Protein AF-A0A1C7PB94-F1 (afdb_monomer_lite)

Radius of gyration: 27.3 Å; chains: 1; bounding box: 64×96×62 Å

Foldseek 3Di:
DDDDDDDDDDPPLPPPPPPPVPLVPDDPVLLLLLLLLLLLVLVVVLVVPCVDPPSPVLNVQLLVLLLVLLQVLDQDPCLVPGPHSVSNVSSNVSCVVCPNSHNSVSSSVSNVVCVVVDDPPVVVSVVVSVVSVVVCCVPVVVVLVVVQLVVLVVVLVVQVVDPQWDADPLRKIKGFAADAAQLQQWFKKWKAFTPPGDTDIDGGDGSVNDQLLCVVCRVVDDGGQKMKMWAALSSSVVSVVVVVVVVVVVVVVVVVVVVVVDDPVPPPPDDDDPPPPPDPDDDRTGIMIMMIGHADPVPRPPPPPPPVPPSD

Sequence (312 aa):
MNIFRLLSGVPLIAFTAPATLPAQNMTPEIRQDIARLLTLQVLTHIGELQETLGAAFQKILYVNTYRSIVLSGKECPQPEATACPAAAILANKQLHRYGGDFEGKDVMTSIHTELDTYDLNQATYQSELELIRKRLREHYLPILKQRELAKERQLLRINATRPEVTVLPNGIQFEIEPGNQDIRDISRSTSETGITFYTRITRDIQFDALPESIRQIADQLPPASSWTFYIPYEAEQAAEEAGRRAAQDMATRREERLQQLIPDHMRNSRPAPPTEAAAPPRERKPLLRLKVWKDTPEYPATVRPDAIETVI

Secondary structure (DSSP, 8-state):
----------------------GGG--HHHHHHHHHHHHHHHHHHHHHHHTSS-HHHHHHHHHHHHHHHHHHTS--S-GGGSS-HHHHHHHHHHHHHHTT-S-HHHHHHHHHHHHHH----HHHHHHHHHHHHHHHHHHHHHHHHHHHHHHHHHHHHHHTTSTTEEE-TTS-EEEEEEEEE-GGG--EEEEEETTTT--EEEES--GGGS-HHHHTTGGGSPPEEEEEEEE-HHHHHHHHHHHHHHHHHHHHHHHHHHHHHS-GGGGGGPPPPP--PPPPPPPPP--EEEEEEPPBTTB-------------

Organism: NCBI:txid1679444

Structure (mmCIF, N/CA/C/O backbone):
data_AF-A0A1C7PB94-F1
#
_entry.id   AF-A0A1C7PB94-F1
#
loop_
_atom_site.group_PDB
_atom_site.id
_atom_site.type_symbol
_atom_site.label_atom_id
_atom_site.label_alt_id
_atom_site.label_comp_id
_atom_site.label_asym_id
_atom_site.label_entity_id
_atom_site.label_seq_id
_atom_site.pdbx_PDB_ins_code
_atom_site.Cartn_x
_atom_site.Cartn_y
_atom_site.Cartn_z
_atom_site.occupancy
_atom_site.B_iso_or_equiv
_atom_site.auth_seq_id
_atom_site.auth_comp_id
_atom_site.auth_asym_id
_atom_site.auth_atom_id
_atom_site.pdbx_PDB_model_num
ATOM 1 N N . MET A 1 1 ? 21.253 55.978 7.296 1.00 37.59 1 MET A N 1
ATOM 2 C CA . MET A 1 1 ? 19.982 55.403 6.810 1.00 37.59 1 MET A CA 1
ATOM 3 C C . MET A 1 1 ? 20.108 53.893 6.935 1.00 37.59 1 MET A C 1
ATOM 5 O O . MET A 1 1 ? 20.938 53.307 6.257 1.00 37.59 1 MET A O 1
ATOM 9 N N . ASN A 1 2 ? 19.417 53.324 7.923 1.00 35.19 2 ASN A N 1
ATOM 10 C CA . ASN A 1 2 ? 19.480 51.923 8.347 1.00 35.19 2 ASN A CA 1
ATOM 11 C C . ASN A 1 2 ? 18.404 51.110 7.626 1.00 35.19 2 ASN A C 1
ATOM 13 O O . ASN A 1 2 ? 17.235 51.453 7.766 1.00 35.19 2 ASN A O 1
ATOM 17 N N . ILE A 1 3 ? 18.778 50.010 6.967 1.00 31.62 3 ILE A N 1
ATOM 18 C CA . ILE A 1 3 ? 17.881 48.875 6.690 1.00 31.62 3 ILE A CA 1
ATOM 19 C C . ILE A 1 3 ? 18.709 47.591 6.865 1.00 31.62 3 ILE A C 1
ATOM 21 O O . ILE A 1 3 ? 19.228 47.022 5.915 1.00 31.62 3 ILE A O 1
ATOM 25 N N . PHE A 1 4 ? 18.905 47.190 8.122 1.00 35.62 4 PHE A N 1
ATOM 26 C CA . PHE A 1 4 ? 19.482 45.905 8.523 1.00 35.62 4 PHE A CA 1
ATOM 27 C C . PHE A 1 4 ? 18.768 45.468 9.809 1.00 35.62 4 PHE A C 1
ATOM 29 O O . PHE A 1 4 ? 19.035 46.038 10.865 1.00 35.62 4 PHE A O 1
ATOM 36 N N . ARG A 1 5 ? 17.837 44.508 9.689 1.00 34.41 5 ARG A N 1
ATOM 37 C CA . ARG A 1 5 ? 17.298 43.561 10.700 1.00 34.41 5 ARG A CA 1
ATOM 38 C C . ARG A 1 5 ? 15.828 43.228 10.425 1.00 34.41 5 ARG A C 1
ATOM 40 O O . ARG A 1 5 ? 15.096 44.080 9.940 1.00 34.41 5 ARG A O 1
ATOM 47 N N . LEU A 1 6 ? 15.445 42.022 10.867 1.00 30.45 6 LEU A N 1
ATOM 48 C CA . LEU A 1 6 ? 14.196 41.262 10.664 1.00 30.45 6 LEU A CA 1
ATOM 49 C C . LEU A 1 6 ? 14.315 40.401 9.394 1.00 30.45 6 LEU A C 1
ATOM 51 O O . LEU A 1 6 ? 14.238 40.915 8.293 1.00 30.45 6 LEU A O 1
ATOM 55 N N . LEU A 1 7 ? 14.605 39.101 9.460 1.00 27.27 7 LEU A N 1
ATOM 56 C CA . LEU A 1 7 ? 13.944 38.091 10.283 1.00 27.27 7 LEU A CA 1
ATOM 57 C C . LEU A 1 7 ? 14.931 37.023 10.781 1.00 27.27 7 LEU A C 1
ATOM 59 O O . LEU A 1 7 ? 15.578 36.315 10.015 1.00 27.27 7 LEU A O 1
ATOM 63 N N . SER A 1 8 ? 15.007 36.928 12.101 1.00 31.06 8 SER A N 1
ATOM 64 C CA . SER A 1 8 ? 15.469 35.783 12.876 1.00 31.06 8 SER A CA 1
ATOM 65 C C . SER A 1 8 ? 14.340 34.756 12.999 1.00 31.06 8 SER A C 1
ATOM 67 O O . SER A 1 8 ? 13.219 35.157 13.310 1.00 31.06 8 SER A O 1
ATOM 69 N N . GLY A 1 9 ? 14.648 33.461 12.877 1.00 31.98 9 GLY A N 1
ATOM 70 C CA . GLY A 1 9 ? 13.824 32.405 13.485 1.00 31.98 9 GLY A CA 1
ATOM 71 C C . GLY A 1 9 ? 13.217 31.358 12.552 1.00 31.98 9 GLY A C 1
ATOM 72 O O . GLY A 1 9 ? 12.033 31.073 12.676 1.00 31.98 9 GLY A O 1
ATOM 73 N N . VAL A 1 10 ? 14.012 30.735 11.679 1.00 30.33 10 VAL A N 1
ATOM 74 C CA . VAL A 1 10 ? 13.664 29.413 11.130 1.00 30.33 10 VAL A CA 1
ATOM 75 C C . VAL A 1 10 ? 14.639 28.412 11.750 1.00 30.33 10 VAL A C 1
ATOM 77 O O . VAL A 1 10 ? 15.849 28.626 11.624 1.00 30.33 10 VAL A O 1
ATOM 80 N N . PRO A 1 11 ? 14.183 27.371 12.470 1.00 30.84 11 PRO A N 1
ATOM 81 C CA . PRO A 1 11 ? 15.092 26.330 12.916 1.00 30.84 11 PRO A CA 1
ATOM 82 C C . PRO A 1 11 ? 15.701 25.660 11.682 1.00 30.84 11 PRO A C 1
ATOM 84 O O . PRO A 1 11 ? 14.989 25.264 10.761 1.00 30.84 11 PRO A O 1
ATOM 87 N N . LEU A 1 12 ? 17.031 25.561 11.667 1.00 27.31 12 LEU A N 1
ATOM 88 C CA . LEU A 1 12 ? 17.757 24.695 10.746 1.00 27.31 12 LEU A CA 1
ATOM 89 C C . LEU A 1 12 ? 17.233 23.268 10.967 1.00 27.31 12 LEU A C 1
ATOM 91 O O . LEU A 1 12 ? 17.579 22.627 11.959 1.00 27.31 12 LEU A O 1
ATOM 95 N N . ILE A 1 13 ? 16.373 22.786 10.073 1.00 31.58 13 ILE A N 1
ATOM 96 C CA . ILE A 1 13 ? 16.046 21.366 10.003 1.00 31.58 13 ILE A CA 1
ATOM 97 C C . ILE A 1 13 ? 17.299 20.693 9.455 1.00 31.58 13 ILE A C 1
ATOM 99 O O . ILE A 1 13 ? 17.755 20.985 8.347 1.00 31.58 13 ILE A O 1
ATOM 103 N N . ALA A 1 14 ? 17.911 19.855 10.285 1.00 27.77 14 ALA A N 1
ATOM 104 C CA . ALA A 1 14 ? 18.983 18.985 9.857 1.00 27.77 14 ALA A CA 1
ATOM 105 C C . ALA A 1 14 ? 18.415 18.050 8.786 1.00 27.77 14 ALA A C 1
ATOM 107 O O . ALA A 1 14 ? 17.587 17.203 9.100 1.00 27.77 14 ALA A O 1
ATOM 108 N N . PHE A 1 15 ? 18.870 18.222 7.544 1.00 27.30 15 PHE A N 1
ATOM 109 C CA . PHE A 1 15 ? 18.735 17.218 6.497 1.00 27.30 15 PHE A CA 1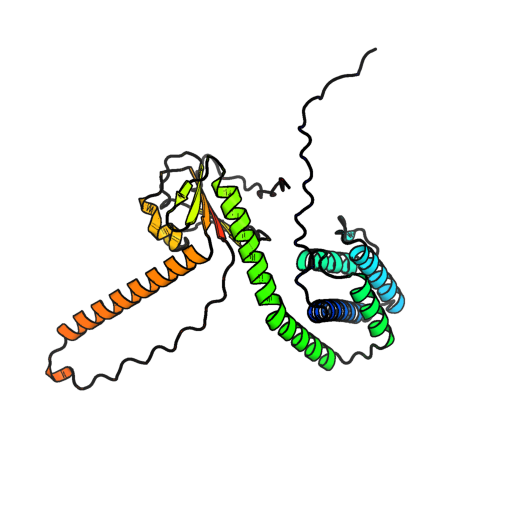
ATOM 110 C C . PHE A 1 15 ? 19.381 15.937 7.017 1.00 27.30 15 PHE A C 1
ATOM 112 O O . PHE A 1 15 ? 20.610 15.805 7.036 1.00 27.30 15 PHE A O 1
ATOM 119 N N . THR A 1 16 ? 18.563 14.991 7.455 1.00 29.00 16 THR A N 1
ATOM 120 C CA . THR A 1 16 ? 19.029 13.618 7.521 1.00 29.00 16 THR A CA 1
ATOM 121 C C . THR A 1 16 ? 18.903 13.097 6.108 1.00 29.00 16 THR A C 1
ATOM 123 O O . THR A 1 16 ? 17.811 13.032 5.559 1.00 29.00 16 THR A O 1
ATOM 126 N N . ALA A 1 17 ? 20.037 12.801 5.466 1.00 30.31 17 ALA A N 1
ATOM 127 C CA . ALA A 1 17 ? 20.025 12.135 4.170 1.00 30.31 17 ALA A CA 1
ATOM 128 C C . ALA A 1 17 ? 18.998 10.990 4.226 1.00 30.31 17 ALA A C 1
ATOM 130 O O . ALA A 1 17 ? 18.984 10.274 5.239 1.00 30.31 17 ALA A O 1
ATOM 131 N N . PRO A 1 18 ? 18.136 10.818 3.201 1.00 35.38 18 PRO A N 1
ATOM 132 C CA . PRO A 1 18 ? 17.211 9.699 3.189 1.00 35.38 18 PRO A CA 1
ATOM 133 C C . PRO A 1 18 ? 18.044 8.464 3.476 1.00 35.38 18 PRO A C 1
ATOM 135 O O . PRO A 1 18 ? 19.110 8.300 2.879 1.00 35.38 18 PRO A O 1
ATOM 138 N N . ALA A 1 19 ? 17.610 7.656 4.443 1.00 34.38 19 ALA A N 1
ATOM 139 C CA . ALA A 1 19 ? 18.236 6.381 4.727 1.00 34.38 19 ALA A CA 1
ATOM 140 C C . ALA A 1 19 ? 18.151 5.542 3.445 1.00 34.38 19 ALA A C 1
ATOM 142 O O . ALA A 1 19 ? 17.192 4.801 3.218 1.00 34.38 19 ALA A O 1
ATOM 143 N N . THR A 1 20 ? 19.137 5.717 2.567 1.00 37.72 20 THR A N 1
ATOM 144 C CA . THR A 1 20 ? 19.450 4.826 1.473 1.00 37.72 20 THR A CA 1
ATOM 145 C C . THR A 1 20 ? 19.767 3.535 2.183 1.00 37.72 20 THR A C 1
ATOM 147 O O . THR A 1 20 ? 20.839 3.388 2.776 1.00 37.72 20 THR A O 1
ATOM 150 N N . LEU A 1 21 ? 18.785 2.634 2.225 1.00 38.06 21 LEU A N 1
ATOM 151 C CA . LEU A 1 21 ? 19.064 1.249 2.547 1.00 38.06 21 LEU A CA 1
ATOM 152 C C . LEU A 1 21 ? 20.241 0.873 1.652 1.00 38.06 21 LEU A C 1
ATOM 154 O O . LEU A 1 21 ? 20.148 1.067 0.439 1.00 38.06 21 LEU A O 1
ATOM 158 N N . PRO A 1 22 ? 21.375 0.455 2.224 1.00 44.81 22 PRO A N 1
ATOM 159 C CA . PRO A 1 22 ? 22.561 0.264 1.424 1.00 44.81 22 PRO A CA 1
ATOM 160 C C . PRO A 1 22 ? 22.248 -0.781 0.351 1.00 44.81 22 PRO A C 1
ATOM 162 O O . PRO A 1 22 ? 21.561 -1.771 0.623 1.00 44.81 22 PRO A O 1
ATOM 165 N N . ALA A 1 23 ? 22.787 -0.589 -0.855 1.00 52.78 23 ALA A N 1
ATOM 166 C CA . ALA A 1 23 ? 22.696 -1.497 -2.007 1.00 52.78 23 ALA A CA 1
ATOM 167 C C . ALA A 1 23 ? 23.211 -2.940 -1.736 1.00 52.78 23 ALA A C 1
ATOM 169 O O . ALA A 1 23 ? 23.350 -3.753 -2.645 1.00 52.78 23 ALA A O 1
ATOM 170 N N . GLN A 1 24 ? 23.486 -3.280 -0.476 1.00 55.03 24 GLN A N 1
ATOM 171 C CA . GLN A 1 24 ? 24.160 -4.474 0.021 1.00 55.03 24 GLN A CA 1
ATOM 172 C C . GLN A 1 24 ? 23.366 -5.779 -0.148 1.00 55.03 24 GLN A C 1
ATOM 174 O O . GLN A 1 24 ? 23.968 -6.841 -0.064 1.00 55.03 24 GLN A O 1
ATOM 179 N N . ASN A 1 25 ? 22.063 -5.731 -0.451 1.00 58.97 25 ASN A N 1
ATOM 180 C CA . ASN A 1 25 ? 21.240 -6.945 -0.609 1.00 58.97 25 ASN A CA 1
ATOM 181 C C . ASN A 1 25 ? 20.840 -7.260 -2.060 1.00 58.97 25 ASN A C 1
ATOM 183 O O . ASN A 1 25 ? 20.010 -8.139 -2.280 1.00 58.97 25 ASN A O 1
ATOM 187 N N . MET A 1 26 ? 21.373 -6.543 -3.054 1.00 65.50 26 MET A N 1
ATOM 188 C CA . MET A 1 26 ? 21.132 -6.877 -4.460 1.00 65.50 26 MET A CA 1
ATOM 189 C C . MET A 1 26 ? 22.277 -7.720 -4.994 1.00 65.50 26 MET A C 1
ATOM 191 O O . MET A 1 26 ? 23.428 -7.273 -5.066 1.00 65.50 26 MET A O 1
ATOM 195 N N . THR A 1 27 ? 21.952 -8.950 -5.383 1.00 77.88 27 THR A N 1
ATOM 196 C CA . THR A 1 27 ? 22.925 -9.811 -6.047 1.00 77.88 27 THR A CA 1
ATOM 197 C C . THR A 1 27 ? 23.327 -9.188 -7.394 1.00 77.88 27 THR A C 1
ATOM 199 O O . THR A 1 27 ? 22.571 -8.375 -7.950 1.00 77.88 27 THR A O 1
ATOM 202 N N . PRO A 1 28 ? 24.527 -9.489 -7.914 1.00 78.12 28 PRO A N 1
ATOM 203 C CA . PRO A 1 28 ? 24.953 -9.020 -9.233 1.00 78.12 28 PRO A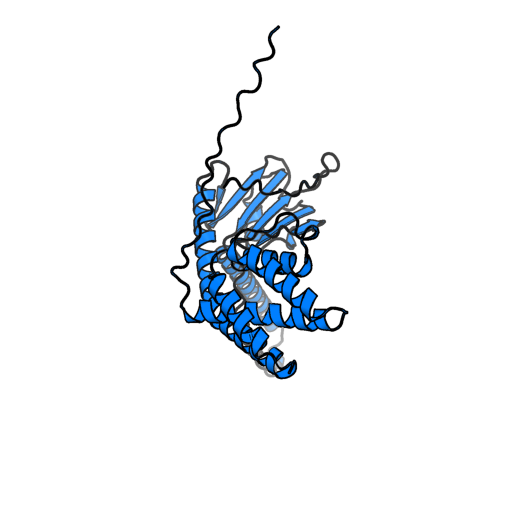 CA 1
ATOM 204 C C . PRO A 1 28 ? 23.938 -9.353 -10.338 1.00 78.12 28 PRO A C 1
ATOM 206 O O . PRO A 1 28 ? 23.683 -8.524 -11.206 1.00 78.12 28 PRO A O 1
ATOM 209 N N . GLU A 1 29 ? 23.280 -10.509 -10.249 1.00 75.88 29 GLU A N 1
ATOM 210 C CA . GLU A 1 29 ? 22.285 -10.979 -11.218 1.00 75.88 29 GLU A CA 1
ATOM 211 C C . GLU A 1 29 ? 21.029 -10.098 -11.220 1.00 75.88 29 GLU A C 1
ATOM 213 O O . GLU A 1 29 ? 20.525 -9.740 -12.279 1.00 75.88 29 GLU A O 1
ATOM 218 N N . ILE A 1 30 ? 20.547 -9.679 -10.044 1.00 72.31 30 ILE A N 1
ATOM 219 C CA . ILE A 1 30 ? 19.390 -8.774 -9.943 1.00 72.31 30 ILE A CA 1
ATOM 220 C C . ILE A 1 30 ? 19.732 -7.398 -10.523 1.00 72.31 30 ILE A C 1
ATOM 222 O O . ILE A 1 30 ? 18.906 -6.791 -11.204 1.00 72.31 30 ILE A O 1
ATOM 226 N N . ARG A 1 31 ? 20.950 -6.901 -10.271 1.00 74.12 31 ARG A N 1
ATOM 227 C CA . ARG A 1 31 ? 21.421 -5.636 -10.856 1.00 74.12 31 ARG A CA 1
ATOM 228 C C . ARG A 1 31 ? 21.486 -5.718 -12.377 1.00 74.12 31 ARG A C 1
ATOM 230 O O . ARG A 1 31 ? 20.997 -4.811 -13.046 1.00 74.12 31 ARG A O 1
ATOM 237 N N . GLN A 1 32 ? 21.999 -6.825 -12.908 1.00 79.25 32 GLN A N 1
ATOM 238 C CA . GLN A 1 32 ? 22.043 -7.083 -14.343 1.00 79.25 32 GLN A CA 1
ATOM 239 C C . GLN A 1 32 ? 20.638 -7.176 -14.958 1.00 79.25 32 GLN A C 1
ATOM 241 O O . GLN A 1 32 ? 20.387 -6.564 -15.996 1.00 79.25 32 GLN A O 1
ATOM 246 N N . ASP A 1 33 ? 19.702 -7.877 -14.313 1.00 73.81 33 ASP A N 1
ATOM 247 C CA . ASP A 1 33 ? 18.318 -8.001 -14.787 1.00 73.81 33 ASP A CA 1
ATOM 248 C C . ASP A 1 33 ? 17.579 -6.652 -14.788 1.00 73.81 33 ASP A C 1
ATOM 250 O O . ASP A 1 33 ? 16.843 -6.352 -15.732 1.00 73.81 33 ASP A O 1
ATOM 254 N N . ILE A 1 34 ? 17.792 -5.807 -13.770 1.00 72.69 34 ILE A N 1
ATOM 255 C CA . ILE A 1 34 ? 17.253 -4.438 -13.755 1.00 72.69 34 ILE A CA 1
ATOM 256 C C . ILE A 1 34 ? 17.877 -3.620 -14.878 1.00 72.69 34 ILE A C 1
ATOM 258 O O . ILE A 1 34 ? 17.137 -2.984 -15.627 1.00 72.69 34 ILE A O 1
ATOM 262 N N . ALA A 1 35 ? 19.203 -3.662 -15.036 1.00 76.00 35 ALA A N 1
ATOM 263 C CA . ALA A 1 35 ? 19.882 -2.915 -16.085 1.00 76.00 35 ALA A CA 1
ATOM 264 C C . ALA A 1 35 ? 19.345 -3.286 -17.472 1.00 76.00 35 ALA A C 1
ATOM 266 O O . ALA A 1 35 ? 18.918 -2.403 -18.215 1.00 76.00 35 ALA A O 1
ATOM 267 N N . ARG A 1 36 ? 19.239 -4.588 -17.760 1.00 77.62 36 ARG A N 1
ATOM 268 C CA . ARG A 1 36 ? 18.675 -5.102 -19.011 1.00 77.62 36 ARG A CA 1
ATOM 269 C C . ARG A 1 36 ? 17.220 -4.674 -19.200 1.00 77.62 36 ARG A C 1
ATOM 271 O O . ARG A 1 36 ? 16.865 -4.224 -20.282 1.00 77.62 36 ARG A O 1
ATOM 278 N N . LEU A 1 37 ? 16.369 -4.744 -18.171 1.00 76.62 37 LEU A N 1
ATOM 279 C CA . LEU A 1 37 ? 14.977 -4.287 -18.280 1.00 76.62 37 LEU A CA 1
ATOM 280 C C . LEU A 1 37 ? 14.881 -2.799 -18.652 1.00 76.62 37 LEU A C 1
ATOM 282 O O . LEU A 1 37 ? 14.046 -2.430 -19.480 1.00 76.62 37 LEU A O 1
ATOM 286 N N . LEU A 1 38 ? 15.690 -1.943 -18.017 1.00 75.00 38 LEU A N 1
ATOM 287 C CA . LEU A 1 38 ? 15.693 -0.504 -18.294 1.00 75.00 38 LEU A CA 1
ATOM 288 C C . LEU A 1 38 ? 16.186 -0.219 -19.706 1.00 75.00 38 LEU A C 1
ATOM 290 O O . LEU A 1 38 ? 15.573 0.580 -20.413 1.00 75.00 38 LEU A O 1
ATOM 294 N N . THR A 1 39 ? 17.239 -0.919 -20.125 1.00 77.75 39 THR A N 1
ATOM 295 C CA . THR A 1 39 ? 17.754 -0.850 -21.485 1.00 77.75 39 THR A CA 1
ATOM 296 C C . THR A 1 39 ? 16.681 -1.194 -22.500 1.00 77.75 39 THR A C 1
ATOM 298 O O . THR A 1 39 ? 16.387 -0.375 -23.366 1.00 77.75 39 THR A O 1
ATOM 301 N N . LEU A 1 40 ? 16.037 -2.349 -22.344 1.00 74.94 40 LEU A N 1
ATOM 302 C CA . LEU A 1 40 ? 14.979 -2.788 -23.236 1.00 74.94 40 LEU A CA 1
ATOM 303 C C . LEU A 1 40 ? 13.887 -1.698 -23.342 1.00 74.94 40 LEU A C 1
ATOM 305 O O . LEU A 1 40 ? 13.580 -1.242 -24.444 1.00 74.94 40 LEU A O 1
ATOM 309 N N . GLN A 1 41 ? 13.366 -1.186 -22.219 1.00 76.06 41 GLN A N 1
ATOM 310 C CA . GLN A 1 41 ? 12.332 -0.133 -22.224 1.00 76.06 41 GLN A CA 1
ATOM 311 C C . GLN A 1 41 ? 12.732 1.118 -23.016 1.00 76.06 41 GLN A C 1
ATOM 313 O O . GLN A 1 41 ? 11.907 1.677 -23.741 1.00 76.06 41 GLN A O 1
ATOM 318 N N . VAL A 1 42 ? 13.986 1.552 -22.879 1.00 77.31 42 VAL A N 1
ATOM 319 C CA . VAL A 1 42 ? 14.533 2.678 -23.644 1.00 77.31 42 VAL A CA 1
ATOM 320 C C . VAL A 1 42 ? 14.548 2.361 -25.138 1.00 77.31 42 VAL A C 1
ATOM 322 O O . VAL A 1 42 ? 14.142 3.198 -25.939 1.00 77.31 42 VAL A O 1
ATOM 325 N N . LEU A 1 43 ? 14.953 1.150 -25.522 1.00 74.75 43 LEU A N 1
ATOM 326 C CA . LEU A 1 43 ? 14.986 0.725 -26.921 1.00 74.75 43 LEU A CA 1
ATOM 327 C C . LEU A 1 43 ? 13.590 0.677 -27.549 1.00 74.75 43 LEU A C 1
ATOM 329 O O . LEU A 1 43 ? 13.433 1.125 -28.682 1.00 74.75 43 LEU A O 1
ATOM 333 N N . THR A 1 44 ? 12.568 0.223 -26.812 1.00 76.88 44 THR A N 1
ATOM 334 C CA . THR A 1 44 ? 11.171 0.285 -27.283 1.00 76.88 44 THR A CA 1
ATOM 335 C C . THR A 1 44 ? 10.747 1.713 -27.569 1.00 76.88 44 THR A C 1
ATOM 337 O O . THR A 1 44 ? 10.262 1.988 -28.660 1.00 76.88 44 THR A O 1
ATOM 340 N N . HIS A 1 45 ? 10.969 2.629 -26.625 1.00 73.62 45 HIS A N 1
ATOM 341 C CA . HIS A 1 45 ? 10.592 4.027 -26.815 1.00 73.62 45 HIS A CA 1
ATOM 342 C C . HIS A 1 45 ? 11.365 4.687 -27.958 1.00 73.62 45 HIS A C 1
ATOM 344 O O . HIS A 1 45 ? 10.800 5.484 -28.698 1.00 73.62 45 HIS A O 1
ATOM 350 N N . ILE A 1 46 ? 12.642 4.345 -28.141 1.00 74.44 46 ILE A N 1
ATOM 351 C CA . ILE A 1 46 ? 13.415 4.809 -29.296 1.00 74.44 46 ILE A CA 1
ATOM 352 C C . ILE A 1 46 ? 12.813 4.261 -30.597 1.00 74.44 46 ILE A C 1
ATOM 354 O O . ILE A 1 46 ? 12.664 5.031 -31.541 1.00 74.44 46 ILE A O 1
ATOM 358 N N . GLY A 1 47 ? 12.433 2.981 -30.648 1.00 69.69 47 GLY A N 1
ATOM 359 C CA . GLY A 1 47 ? 11.762 2.379 -31.805 1.00 69.69 47 GLY A CA 1
ATOM 360 C C . GLY A 1 47 ? 10.425 3.051 -32.138 1.00 69.69 47 GLY A C 1
ATOM 361 O O . GLY A 1 47 ? 10.183 3.374 -33.295 1.00 69.69 47 GLY A O 1
ATOM 362 N N . GLU A 1 48 ? 9.604 3.351 -31.128 1.00 73.62 48 GLU A N 1
ATOM 363 C CA . GLU A 1 48 ? 8.341 4.094 -31.286 1.00 73.62 48 GLU A CA 1
ATOM 364 C C . GLU A 1 48 ? 8.566 5.519 -31.828 1.00 73.62 48 GLU A C 1
ATOM 366 O O . GLU A 1 48 ? 7.786 6.014 -32.638 1.00 73.62 48 GLU A O 1
ATOM 371 N N . LEU A 1 49 ? 9.647 6.187 -31.411 1.00 67.69 49 LEU A N 1
ATOM 372 C CA . LEU A 1 49 ? 9.990 7.537 -31.876 1.00 67.69 49 LEU A CA 1
ATOM 373 C C . LEU A 1 49 ? 10.525 7.554 -33.320 1.00 67.69 49 LEU A C 1
ATOM 375 O O . LEU A 1 49 ? 10.296 8.524 -34.045 1.00 67.69 49 LEU A O 1
ATOM 379 N N . GLN A 1 50 ? 11.201 6.483 -33.758 1.00 62.47 50 GLN A N 1
ATOM 380 C CA . GLN A 1 50 ? 11.802 6.367 -35.096 1.00 62.47 50 GLN A CA 1
ATOM 381 C C . GLN A 1 50 ? 10.791 6.430 -36.252 1.00 62.47 50 GLN A C 1
ATOM 383 O O . GLN A 1 50 ? 11.190 6.768 -37.367 1.00 62.47 50 GLN A O 1
ATOM 388 N N . GLU A 1 51 ? 9.501 6.179 -36.005 1.00 61.50 51 GLU A N 1
ATOM 389 C CA . GLU A 1 51 ? 8.438 6.323 -37.012 1.00 61.50 51 GLU A CA 1
ATOM 390 C C . GLU A 1 51 ? 8.149 7.794 -37.389 1.00 61.50 51 GLU A C 1
ATOM 392 O O . GLU A 1 51 ? 7.441 8.064 -38.360 1.00 61.50 51 GLU A O 1
ATOM 397 N N . THR A 1 52 ? 8.743 8.768 -36.686 1.00 52.94 52 THR A N 1
ATOM 398 C CA . THR A 1 52 ? 8.618 10.204 -36.979 1.00 52.94 52 THR A CA 1
ATOM 399 C C . THR A 1 52 ? 9.979 10.848 -37.288 1.00 52.94 52 THR A C 1
ATOM 401 O O . THR A 1 52 ? 11.013 10.495 -36.731 1.00 52.94 52 THR A O 1
ATOM 404 N N . LEU A 1 53 ? 9.999 11.766 -38.259 1.00 40.84 53 LEU A N 1
ATOM 405 C CA . LEU A 1 53 ? 11.195 12.254 -38.965 1.00 40.84 53 LEU A CA 1
ATOM 406 C C . LEU A 1 53 ? 12.380 12.677 -38.064 1.00 40.84 53 LEU A C 1
ATOM 408 O O . LEU A 1 53 ? 12.223 13.366 -37.056 1.00 40.84 53 LEU A O 1
ATOM 412 N N . GLY A 1 54 ? 13.592 12.325 -38.519 1.00 53.28 54 GLY A N 1
ATOM 413 C CA . GLY A 1 54 ? 14.870 12.613 -37.858 1.00 53.28 54 GLY A CA 1
ATOM 414 C C . GLY A 1 54 ? 15.386 11.495 -36.941 1.00 53.28 54 GLY A C 1
ATOM 415 O O . GLY A 1 54 ? 16.045 11.800 -35.950 1.00 53.28 54 GLY A O 1
ATOM 416 N N . ALA A 1 55 ? 15.109 10.222 -37.259 1.00 56.28 55 ALA A N 1
ATOM 417 C CA . ALA A 1 55 ? 15.393 9.022 -36.452 1.00 56.28 55 ALA A CA 1
ATOM 418 C C . ALA A 1 55 ? 16.772 8.990 -35.754 1.00 56.28 55 ALA A C 1
ATOM 420 O O . ALA A 1 55 ? 16.878 8.598 -34.592 1.00 56.28 55 ALA A O 1
ATOM 421 N N . ALA A 1 56 ? 17.836 9.432 -36.430 1.00 57.91 56 ALA A N 1
ATOM 422 C CA . ALA A 1 56 ? 19.176 9.477 -35.841 1.00 57.91 56 ALA A CA 1
ATOM 423 C C . ALA A 1 56 ? 19.344 10.622 -34.825 1.00 57.91 56 ALA A C 1
ATOM 425 O O . ALA A 1 56 ? 19.950 10.439 -33.770 1.00 57.91 56 ALA A O 1
ATOM 426 N N . PHE A 1 57 ? 18.776 11.796 -35.112 1.00 63.19 57 PHE A N 1
ATOM 427 C CA . PHE A 1 57 ? 18.882 12.978 -34.256 1.00 63.19 57 PHE A CA 1
ATOM 428 C C . PHE A 1 57 ? 18.040 12.827 -32.983 1.00 63.19 57 PHE A C 1
ATOM 430 O O . PHE A 1 57 ? 18.518 13.121 -31.886 1.00 63.19 57 PHE A O 1
ATOM 437 N N . GLN A 1 58 ? 16.828 12.277 -33.107 1.00 67.44 58 GLN A N 1
ATOM 438 C CA . GLN A 1 58 ? 15.973 11.981 -31.958 1.00 67.44 58 GLN A CA 1
ATOM 439 C C . GLN A 1 58 ? 16.576 10.891 -31.060 1.00 67.44 58 GLN A C 1
ATOM 441 O O . GLN A 1 58 ? 16.573 11.057 -29.843 1.00 67.44 58 GLN A O 1
ATOM 446 N N . LYS A 1 59 ? 17.185 9.836 -31.628 1.00 68.75 59 LYS A N 1
ATOM 447 C CA . LYS A 1 59 ? 17.891 8.790 -30.859 1.00 68.75 59 LYS A CA 1
ATOM 448 C C . LYS A 1 59 ? 19.048 9.373 -30.039 1.00 68.75 59 LYS A C 1
ATOM 450 O O . LYS A 1 59 ? 19.169 9.061 -28.858 1.00 68.75 59 LYS A O 1
ATOM 455 N N . ILE A 1 60 ? 19.859 10.261 -30.619 1.00 76.12 60 ILE A N 1
ATOM 456 C CA . ILE A 1 60 ? 20.980 10.901 -29.908 1.00 76.12 60 ILE A CA 1
ATOM 457 C C . ILE A 1 60 ? 20.479 11.810 -28.779 1.00 76.12 60 ILE A C 1
ATOM 459 O O . ILE A 1 60 ? 20.979 11.719 -27.657 1.00 76.12 60 ILE A O 1
ATOM 463 N N . LEU A 1 61 ? 19.491 12.671 -29.049 1.00 77.75 61 LEU A N 1
ATOM 464 C CA . LEU A 1 61 ? 18.925 13.558 -28.029 1.00 77.75 61 LEU A CA 1
ATOM 465 C C . LEU A 1 61 ? 18.267 12.768 -26.896 1.00 77.75 61 LEU A C 1
ATOM 467 O O . LEU A 1 61 ? 18.535 13.050 -25.731 1.00 77.75 61 LEU A O 1
ATOM 471 N N . TYR A 1 62 ? 17.483 11.742 -27.231 1.00 81.56 62 TYR A N 1
ATOM 472 C CA . TYR A 1 62 ? 16.836 10.871 -26.257 1.00 81.56 62 TYR A CA 1
ATOM 473 C C . TYR A 1 62 ? 17.864 10.214 -25.335 1.00 81.56 62 TYR A C 1
ATOM 475 O O . TYR A 1 62 ? 17.790 10.353 -24.115 1.00 81.56 62 TYR A O 1
ATOM 483 N N . VAL A 1 63 ? 18.860 9.538 -25.916 1.00 80.69 63 VAL A N 1
ATOM 484 C CA . VAL A 1 63 ? 19.884 8.809 -25.157 1.00 80.69 63 VAL A CA 1
ATOM 485 C C . VAL A 1 63 ? 20.699 9.763 -24.292 1.00 80.69 63 VAL A C 1
ATOM 487 O O . VAL A 1 63 ? 20.955 9.447 -23.136 1.00 80.69 63 VAL A O 1
ATOM 490 N N . ASN A 1 64 ? 21.066 10.944 -24.794 1.00 83.88 64 ASN A N 1
ATOM 491 C CA . ASN A 1 64 ? 21.843 11.915 -24.022 1.00 83.88 64 ASN A CA 1
ATOM 492 C C . ASN A 1 64 ? 21.047 12.527 -22.862 1.00 83.88 64 ASN A C 1
ATOM 494 O O . ASN A 1 64 ? 21.590 12.655 -21.764 1.00 83.88 64 ASN A O 1
ATOM 498 N N . THR A 1 65 ? 19.775 12.880 -23.080 1.00 84.88 65 THR A N 1
ATOM 499 C CA . THR A 1 65 ? 18.895 13.396 -22.020 1.00 84.88 65 THR A CA 1
ATOM 500 C C . THR A 1 65 ? 18.617 12.329 -20.964 1.00 84.88 65 THR A C 1
ATOM 502 O O . THR A 1 65 ? 18.726 12.601 -19.772 1.00 84.88 65 THR A O 1
ATOM 505 N N . TYR A 1 66 ? 18.325 11.098 -21.380 1.00 84.75 66 TYR A N 1
ATOM 506 C CA . TYR A 1 66 ? 18.122 9.982 -20.460 1.00 84.75 66 TYR A CA 1
ATOM 507 C C . TYR A 1 66 ? 19.400 9.675 -19.657 1.00 84.75 66 TYR A C 1
ATOM 509 O O . TYR A 1 66 ? 19.369 9.586 -18.428 1.00 84.75 66 TYR A O 1
ATOM 517 N N . ARG A 1 67 ? 20.550 9.599 -20.342 1.00 84.44 67 ARG A N 1
ATOM 518 C CA . ARG A 1 67 ? 21.872 9.351 -19.750 1.00 84.44 67 ARG A CA 1
ATOM 519 C C . ARG A 1 67 ? 22.230 10.369 -18.681 1.00 84.44 67 ARG A C 1
ATOM 521 O O . ARG A 1 67 ? 22.721 9.976 -17.626 1.00 84.44 67 ARG A O 1
ATOM 528 N N . SER A 1 68 ? 22.059 11.661 -18.961 1.00 87.38 68 SER A N 1
ATOM 529 C CA . SER A 1 68 ? 22.469 12.712 -18.027 1.00 87.38 68 SER A CA 1
ATOM 530 C C . SER A 1 68 ? 21.694 12.625 -16.713 1.00 87.38 68 SER A C 1
ATOM 532 O O . SER A 1 68 ? 22.298 12.727 -15.647 1.00 87.38 68 SER A O 1
ATOM 534 N N . ILE A 1 69 ? 20.390 12.348 -16.782 1.00 84.88 69 ILE A N 1
ATOM 535 C CA . ILE A 1 69 ? 19.515 12.221 -15.614 1.00 84.88 69 ILE A CA 1
ATOM 536 C C . ILE A 1 69 ? 19.855 10.949 -14.833 1.00 84.88 69 ILE A C 1
ATOM 538 O O . ILE A 1 69 ? 20.150 11.024 -13.641 1.00 84.88 69 ILE A O 1
ATOM 542 N N . VAL A 1 70 ? 19.927 9.798 -15.507 1.00 82.88 70 VAL A N 1
ATOM 543 C CA . VAL A 1 70 ? 20.233 8.512 -14.863 1.00 82.88 70 VAL A CA 1
ATOM 544 C C . VAL A 1 70 ? 21.615 8.507 -14.202 1.00 82.88 70 VAL A C 1
ATOM 546 O O . VAL A 1 70 ? 21.740 8.082 -13.056 1.00 82.88 70 VAL A O 1
ATOM 549 N N . LEU A 1 71 ? 22.654 9.018 -14.873 1.00 81.12 71 LEU A N 1
ATOM 550 C CA . LEU A 1 71 ? 24.002 9.084 -14.293 1.00 81.12 71 LEU A CA 1
ATOM 551 C C . LEU A 1 71 ? 24.114 10.095 -13.149 1.00 81.12 71 LEU A C 1
ATOM 553 O O . LEU A 1 71 ? 24.981 9.937 -12.292 1.00 81.12 71 LEU A O 1
ATOM 557 N N . SER A 1 72 ? 23.265 11.125 -13.126 1.00 85.31 72 SER A N 1
ATOM 558 C CA . SER A 1 72 ? 23.238 12.083 -12.019 1.00 85.31 72 SER A CA 1
ATOM 559 C C . SER A 1 72 ? 22.643 11.496 -10.737 1.00 85.31 72 SER A C 1
ATOM 561 O O . SER A 1 72 ? 22.911 12.017 -9.653 1.00 85.31 72 SER A O 1
ATOM 563 N N . GLY A 1 73 ? 21.821 10.444 -10.856 1.00 81.25 73 GLY A N 1
ATOM 564 C CA . GLY A 1 73 ? 21.059 9.869 -9.746 1.00 81.25 73 GLY A CA 1
ATOM 565 C C . GLY A 1 73 ? 20.007 10.815 -9.153 1.00 81.25 73 GLY A C 1
ATOM 566 O O . GLY A 1 73 ? 19.504 10.547 -8.065 1.00 81.25 73 GLY A O 1
ATOM 567 N N . LYS A 1 74 ? 19.698 11.935 -9.821 1.00 85.81 74 LYS A N 1
ATOM 568 C CA . LYS A 1 74 ? 18.750 12.960 -9.366 1.00 85.81 74 LYS A CA 1
ATOM 569 C C . LYS A 1 74 ? 17.653 13.169 -10.400 1.00 85.81 74 LYS A C 1
ATOM 571 O O . LYS A 1 74 ? 17.914 13.159 -11.600 1.00 85.81 74 LYS A O 1
ATOM 576 N N . GLU A 1 75 ? 16.435 13.392 -9.921 1.00 86.00 75 GLU A N 1
ATOM 577 C CA . GLU A 1 75 ? 15.298 13.705 -10.784 1.00 86.00 75 GLU A CA 1
ATOM 578 C C . GLU A 1 75 ? 15.481 15.067 -11.475 1.00 86.00 75 GLU A C 1
ATOM 580 O O . GLU A 1 75 ? 16.011 16.023 -10.901 1.00 86.00 75 GLU A O 1
ATOM 585 N N . CYS A 1 76 ? 15.024 15.164 -12.724 1.00 89.88 76 CYS A N 1
ATOM 586 C CA . CYS A 1 76 ? 14.924 16.420 -13.454 1.00 89.88 76 CYS A CA 1
ATOM 587 C C . CYS A 1 76 ? 13.670 17.182 -12.987 1.00 89.88 76 CYS A C 1
ATOM 589 O O . CYS A 1 76 ? 12.568 16.667 -13.177 1.00 89.88 76 CYS A O 1
ATOM 591 N N . PRO A 1 77 ? 13.792 18.396 -12.416 1.00 89.38 77 PRO A N 1
ATOM 592 C CA . PRO A 1 77 ? 12.652 19.113 -11.838 1.00 89.38 77 PRO A CA 1
ATOM 593 C C . PRO A 1 77 ? 11.671 19.666 -12.883 1.00 89.38 77 PRO A C 1
ATOM 595 O O . PRO A 1 77 ? 10.528 19.955 -12.548 1.00 89.38 77 PRO A O 1
ATOM 598 N N . GLN A 1 78 ? 12.112 19.841 -14.133 1.00 92.94 78 GLN A N 1
ATOM 599 C CA . GLN A 1 78 ? 11.307 20.373 -15.239 1.00 92.94 78 GLN A CA 1
ATOM 600 C C . GLN A 1 78 ? 11.531 19.521 -16.495 1.00 92.94 78 GLN A C 1
ATOM 602 O O . GLN A 1 78 ? 12.243 19.945 -17.412 1.00 92.94 78 GLN A O 1
ATOM 607 N N . PRO A 1 79 ? 10.993 18.290 -16.538 1.00 88.12 79 PRO A N 1
ATOM 608 C CA . PRO A 1 79 ? 11.234 17.376 -17.648 1.00 88.12 79 PRO A CA 1
ATOM 609 C C . PRO A 1 79 ? 10.720 17.933 -18.987 1.00 88.12 79 PRO A C 1
ATOM 611 O O . PRO A 1 79 ? 11.329 17.675 -20.025 1.00 88.12 79 PRO A O 1
ATOM 614 N N . GLU A 1 80 ? 9.672 18.761 -18.976 1.00 90.00 80 GLU A N 1
ATOM 615 C CA . GLU A 1 80 ? 9.095 19.406 -20.163 1.00 90.00 80 GLU A CA 1
ATOM 616 C C . GLU A 1 80 ? 10.029 20.441 -20.798 1.00 90.00 80 GLU A C 1
ATOM 618 O O . GLU A 1 80 ? 9.939 20.694 -21.997 1.00 90.00 80 GLU A O 1
ATOM 623 N N . ALA A 1 81 ? 10.943 21.022 -20.016 1.00 90.81 81 ALA A N 1
ATOM 624 C CA . ALA A 1 81 ? 11.907 22.012 -20.490 1.00 90.81 81 ALA A CA 1
ATOM 625 C C . ALA A 1 81 ? 13.165 21.379 -21.117 1.00 90.81 81 ALA A C 1
ATOM 627 O O . ALA A 1 81 ? 14.065 22.090 -21.566 1.00 90.81 81 ALA A O 1
ATOM 628 N N . THR A 1 82 ? 13.268 20.047 -21.124 1.00 89.25 82 THR A N 1
ATOM 629 C CA . THR A 1 82 ? 14.438 19.346 -21.665 1.00 89.25 82 THR A CA 1
ATOM 630 C C . THR A 1 82 ? 14.378 19.216 -23.187 1.00 89.25 82 THR A C 1
ATOM 632 O O . THR A 1 82 ? 13.316 19.277 -23.800 1.00 89.25 82 THR A O 1
ATOM 635 N N . ALA A 1 83 ? 15.535 18.974 -23.815 1.00 84.69 83 ALA A N 1
ATOM 636 C CA . ALA A 1 83 ? 15.620 18.735 -25.259 1.00 84.69 83 ALA A CA 1
ATOM 637 C C . ALA A 1 83 ? 14.848 17.480 -25.719 1.00 84.69 83 ALA A C 1
ATOM 639 O O . ALA A 1 83 ? 14.522 17.357 -26.898 1.00 84.69 83 ALA A O 1
ATOM 640 N N . CYS A 1 84 ? 14.558 16.550 -24.802 1.00 84.50 84 CYS A N 1
ATOM 641 C CA . CYS A 1 84 ? 13.719 15.384 -25.050 1.00 84.50 84 CYS A CA 1
ATOM 642 C C . CYS A 1 84 ? 12.865 15.072 -23.805 1.00 84.50 84 CYS A C 1
ATOM 644 O O . CYS A 1 84 ? 13.272 14.266 -22.961 1.00 84.50 84 CYS A O 1
ATOM 646 N N . PRO A 1 85 ? 11.665 15.672 -23.683 1.00 85.19 85 PRO A N 1
ATOM 647 C CA . PRO A 1 85 ? 10.809 15.487 -22.513 1.00 85.19 85 PRO A CA 1
ATOM 648 C C . PRO A 1 85 ? 10.449 14.028 -22.234 1.00 85.19 85 PRO A C 1
ATOM 650 O O . PRO A 1 85 ? 10.457 13.602 -21.083 1.00 85.19 85 PRO A O 1
ATOM 653 N N . ALA A 1 86 ? 10.215 13.226 -23.277 1.00 79.06 86 ALA A N 1
ATOM 654 C CA . ALA A 1 86 ? 9.915 11.802 -23.134 1.00 79.06 86 ALA A CA 1
ATOM 655 C C . ALA A 1 86 ? 11.045 11.029 -22.425 1.00 79.06 86 ALA A C 1
ATOM 657 O O . ALA A 1 86 ? 10.779 10.221 -21.534 1.00 79.06 86 ALA A O 1
ATOM 658 N N . ALA A 1 87 ? 12.305 11.315 -22.773 1.00 80.69 87 ALA A N 1
ATOM 659 C CA . ALA A 1 87 ? 13.474 10.722 -22.128 1.00 80.69 87 ALA A CA 1
ATOM 660 C C . ALA A 1 87 ? 13.589 11.145 -20.657 1.00 80.69 87 ALA A C 1
ATOM 662 O O . ALA A 1 87 ? 13.859 10.310 -19.794 1.00 80.69 87 ALA A O 1
ATOM 663 N N . ALA A 1 88 ? 13.343 12.426 -20.362 1.00 85.31 88 ALA A N 1
ATOM 664 C CA . ALA A 1 88 ? 13.399 12.953 -19.002 1.00 85.31 88 ALA A CA 1
ATOM 665 C C . ALA A 1 88 ? 12.294 12.384 -18.098 1.00 85.31 88 ALA A C 1
ATOM 667 O O . ALA A 1 88 ? 12.571 11.966 -16.974 1.00 85.31 88 ALA A O 1
ATOM 668 N N . ILE A 1 89 ? 11.062 12.293 -18.608 1.00 82.69 89 ILE A N 1
ATOM 669 C CA . ILE A 1 89 ? 9.927 11.680 -17.903 1.00 82.69 89 ILE A CA 1
ATOM 670 C C . ILE A 1 89 ? 10.222 10.208 -17.600 1.00 82.69 89 ILE A C 1
ATOM 672 O O . ILE A 1 89 ? 10.005 9.755 -16.472 1.00 82.69 89 ILE A O 1
ATOM 676 N N . LEU A 1 90 ? 10.742 9.454 -18.577 1.00 81.38 90 LEU A N 1
ATOM 677 C CA . LEU A 1 90 ? 11.085 8.049 -18.366 1.00 81.38 90 LEU A CA 1
ATOM 678 C C . LEU A 1 90 ? 12.207 7.884 -17.331 1.00 81.38 90 LEU A C 1
ATOM 680 O O . LEU A 1 90 ? 12.087 7.038 -16.443 1.00 81.38 90 LEU A O 1
ATOM 684 N N . ALA A 1 91 ? 13.263 8.698 -17.413 1.00 81.38 91 ALA A N 1
ATOM 685 C CA . ALA A 1 91 ? 14.381 8.659 -16.473 1.00 81.38 91 ALA A CA 1
ATOM 686 C C . ALA A 1 91 ? 13.925 8.955 -15.035 1.00 81.38 91 ALA A C 1
ATOM 688 O O . ALA A 1 91 ? 14.232 8.180 -14.129 1.00 81.38 91 ALA A O 1
ATOM 689 N N . ASN A 1 92 ? 13.113 10.001 -14.830 1.00 84.88 92 ASN A N 1
ATOM 690 C CA . ASN A 1 92 ? 12.523 10.311 -13.524 1.00 84.88 92 ASN A CA 1
ATOM 691 C C . ASN A 1 92 ? 11.674 9.147 -13.003 1.00 84.88 92 ASN A C 1
ATOM 693 O O . ASN A 1 92 ? 11.837 8.719 -11.864 1.00 84.88 92 ASN A O 1
ATOM 697 N N . LYS A 1 93 ? 10.809 8.572 -13.850 1.00 79.25 93 LYS A N 1
ATOM 698 C CA . LYS A 1 93 ? 9.966 7.427 -13.476 1.00 79.25 93 LYS A CA 1
ATOM 699 C C . LYS A 1 93 ? 10.791 6.227 -13.006 1.00 79.25 93 LYS A C 1
ATOM 701 O O . LYS A 1 93 ? 10.372 5.510 -12.100 1.00 79.25 93 LYS A O 1
ATOM 706 N N . GLN A 1 94 ? 11.942 5.980 -13.623 1.00 77.19 94 GLN A N 1
ATOM 707 C CA . GLN A 1 94 ? 12.814 4.865 -13.263 1.00 77.19 94 GLN A CA 1
ATOM 708 C C . GLN A 1 94 ? 13.649 5.151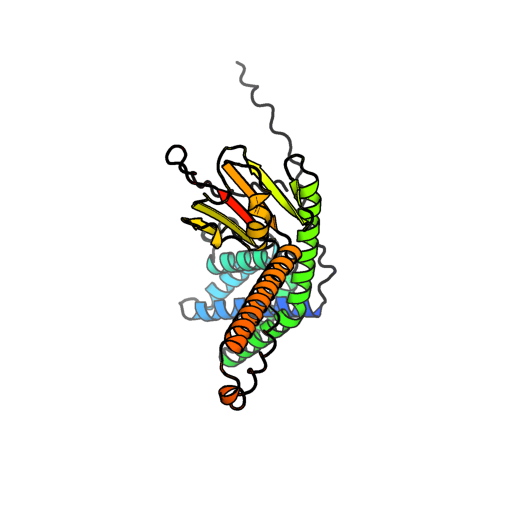 -12.010 1.00 77.19 94 GLN A C 1
ATOM 710 O O . GLN A 1 94 ? 13.732 4.272 -11.155 1.00 77.19 94 GLN A O 1
ATOM 715 N N . LEU A 1 95 ? 14.176 6.370 -11.848 1.00 78.44 95 LEU A N 1
ATOM 716 C CA . LEU A 1 95 ? 14.818 6.808 -10.601 1.00 78.44 95 LEU A CA 1
ATOM 717 C C . LEU A 1 95 ? 13.852 6.717 -9.416 1.00 78.44 95 LEU A C 1
ATOM 719 O O . LEU A 1 95 ? 14.219 6.201 -8.366 1.00 78.44 95 LEU A O 1
ATOM 723 N N . HIS A 1 96 ? 12.595 7.116 -9.604 1.00 75.56 96 HIS A N 1
ATOM 724 C CA . HIS A 1 96 ? 11.568 6.995 -8.575 1.00 75.56 96 HIS A CA 1
ATOM 725 C C . HIS A 1 96 ? 11.271 5.529 -8.221 1.00 75.56 96 HIS A C 1
ATOM 727 O O . HIS A 1 96 ? 11.103 5.175 -7.056 1.00 75.56 96 HIS A O 1
ATOM 733 N N . ARG A 1 97 ? 11.222 4.650 -9.232 1.00 67.00 97 ARG A N 1
ATOM 734 C CA . ARG A 1 97 ? 10.852 3.238 -9.059 1.00 67.00 97 ARG A CA 1
ATOM 735 C C . ARG A 1 97 ? 11.940 2.393 -8.405 1.00 67.00 97 ARG A C 1
ATOM 737 O O . ARG A 1 97 ? 11.616 1.512 -7.614 1.00 67.00 97 ARG A O 1
ATOM 744 N N . TYR A 1 98 ? 13.193 2.604 -8.788 1.00 64.69 98 TYR A N 1
ATOM 745 C CA . TYR A 1 98 ? 14.317 1.781 -8.336 1.00 64.69 98 TYR A CA 1
ATOM 746 C C . TYR A 1 98 ? 15.211 2.507 -7.327 1.00 64.69 98 TYR A C 1
ATOM 748 O O . TYR A 1 98 ? 16.133 1.902 -6.793 1.00 64.69 98 TYR A O 1
ATOM 756 N N . GLY A 1 99 ? 14.954 3.785 -7.042 1.00 62.28 99 GLY A N 1
ATOM 757 C CA . GLY A 1 99 ? 15.869 4.612 -6.262 1.00 62.28 99 GLY A CA 1
ATOM 758 C C . GLY A 1 99 ? 17.236 4.743 -6.942 1.00 62.28 99 GLY A C 1
ATOM 759 O O . GLY A 1 99 ? 17.402 4.451 -8.125 1.00 62.28 99 GLY A O 1
ATOM 760 N N . GLY A 1 100 ? 18.248 5.132 -6.167 1.00 60.34 100 GLY A N 1
ATOM 761 C CA . GLY A 1 100 ? 19.654 5.078 -6.587 1.00 60.34 100 GLY A CA 1
ATOM 762 C C . GLY A 1 100 ? 20.256 3.663 -6.580 1.00 60.34 100 GLY A C 1
ATOM 763 O O . GLY A 1 100 ? 21.477 3.540 -6.573 1.00 60.34 100 GLY A O 1
ATOM 764 N N . ASP A 1 101 ? 19.438 2.602 -6.539 1.00 57.38 101 ASP A N 1
ATOM 765 C CA . ASP A 1 101 ? 19.890 1.215 -6.331 1.00 57.38 101 ASP A CA 1
ATOM 766 C C . ASP A 1 101 ? 20.408 0.531 -7.613 1.00 57.38 101 ASP A C 1
ATOM 768 O O . ASP A 1 101 ? 20.756 -0.652 -7.590 1.00 57.38 101 ASP A O 1
ATOM 772 N N . PHE A 1 102 ? 20.467 1.244 -8.739 1.00 64.94 102 PHE A N 1
ATOM 773 C CA . PHE A 1 102 ? 21.029 0.734 -9.986 1.00 64.94 102 PHE A CA 1
ATOM 774 C C . PHE A 1 102 ? 22.219 1.578 -10.438 1.00 64.94 102 PHE A C 1
ATOM 776 O O . PHE A 1 102 ? 22.214 2.808 -10.356 1.00 64.94 102 PHE A O 1
ATOM 783 N N . GLU A 1 103 ? 23.258 0.914 -10.942 1.00 70.69 103 GLU A N 1
ATOM 784 C CA . GLU A 1 103 ? 24.407 1.610 -11.502 1.00 70.69 103 GLU A CA 1
ATOM 785 C C . GLU A 1 103 ? 24.012 2.156 -12.872 1.00 70.69 103 GLU A C 1
ATOM 787 O O . GLU A 1 103 ? 23.949 1.432 -13.863 1.00 70.69 103 GLU A O 1
ATOM 792 N N . GLY A 1 104 ? 23.748 3.463 -12.945 1.00 70.25 104 GLY A N 1
ATOM 793 C CA . GLY A 1 104 ? 23.418 4.124 -14.210 1.00 70.25 104 GLY A CA 1
ATOM 794 C C . GLY A 1 104 ? 24.449 3.850 -15.315 1.00 70.25 104 GLY A C 1
ATOM 795 O O . GLY A 1 104 ? 24.105 3.839 -16.492 1.00 70.25 104 GLY A O 1
ATOM 796 N N . LYS A 1 105 ? 25.707 3.555 -14.953 1.00 73.69 105 LYS A N 1
ATOM 797 C CA . LYS A 1 105 ? 26.754 3.124 -15.890 1.00 73.69 105 LYS A CA 1
ATOM 798 C C . LYS A 1 105 ? 26.434 1.790 -16.573 1.00 73.69 105 LYS A C 1
ATOM 800 O O . LYS A 1 105 ? 26.639 1.693 -17.781 1.00 73.69 105 LYS A O 1
ATOM 805 N N . ASP A 1 106 ? 25.897 0.812 -15.852 1.00 72.25 106 ASP A N 1
ATOM 806 C CA . ASP A 1 106 ? 25.566 -0.514 -16.391 1.00 72.25 106 ASP A CA 1
ATOM 807 C C . ASP A 1 106 ? 24.374 -0.439 -17.347 1.00 72.25 106 ASP A C 1
ATOM 809 O O . ASP A 1 106 ? 24.398 -1.022 -18.435 1.00 72.25 106 ASP A O 1
ATOM 813 N N . VAL A 1 107 ? 23.368 0.366 -16.986 1.00 72.31 107 VAL A N 1
ATOM 814 C CA . VAL A 1 107 ? 22.212 0.668 -17.847 1.00 72.31 107 VAL A CA 1
ATOM 815 C C . VAL A 1 107 ? 22.673 1.316 -19.147 1.00 72.31 107 VAL A C 1
ATOM 817 O O . VAL A 1 107 ? 22.279 0.893 -20.230 1.00 72.31 107 VAL A O 1
ATOM 820 N N . MET A 1 108 ? 23.545 2.324 -19.060 1.00 76.44 108 MET A N 1
ATOM 821 C CA . MET A 1 108 ? 24.019 3.039 -20.243 1.00 76.44 108 MET A CA 1
ATOM 822 C C . MET A 1 108 ? 24.937 2.190 -21.118 1.00 76.44 108 MET A C 1
ATOM 824 O O . MET A 1 108 ? 24.855 2.276 -22.341 1.00 76.44 108 MET A O 1
ATOM 828 N N . THR A 1 109 ? 25.781 1.352 -20.514 1.00 76.12 109 THR A N 1
ATOM 829 C CA . THR A 1 109 ? 26.639 0.410 -21.247 1.00 76.12 109 THR A CA 1
ATOM 830 C C . THR A 1 109 ? 25.789 -0.594 -22.020 1.00 76.12 109 THR A C 1
ATOM 832 O O . THR A 1 109 ? 26.037 -0.834 -23.202 1.00 76.12 109 THR A O 1
ATOM 835 N N . SER A 1 110 ? 24.732 -1.106 -21.388 1.00 73.62 110 SER A N 1
ATOM 836 C CA . SER A 1 110 ? 23.771 -2.009 -22.024 1.00 73.62 110 SER A CA 1
ATOM 837 C C . SER A 1 110 ? 22.992 -1.301 -23.140 1.00 73.62 110 SER A C 1
ATOM 839 O O . SER A 1 110 ? 22.921 -1.825 -24.246 1.00 73.62 110 SER A O 1
ATOM 841 N N . ILE A 1 111 ? 22.508 -0.068 -22.915 1.00 71.88 111 ILE A N 1
ATOM 842 C CA . ILE A 1 111 ? 21.830 0.746 -23.946 1.00 71.88 111 ILE A CA 1
ATOM 843 C C . ILE A 1 111 ? 22.723 0.954 -25.164 1.00 71.88 111 ILE A C 1
ATOM 845 O O . ILE A 1 111 ? 22.268 0.746 -26.281 1.00 71.88 111 ILE A O 1
ATOM 849 N N . HIS A 1 112 ? 23.982 1.347 -24.981 1.00 71.00 112 HIS A N 1
ATOM 850 C CA . HIS A 1 112 ? 24.885 1.563 -26.111 1.00 71.00 112 HIS A CA 1
ATOM 851 C C . HIS A 1 112 ? 25.181 0.260 -26.866 1.00 71.00 112 HIS A C 1
ATOM 853 O O . HIS A 1 112 ? 25.058 0.235 -28.086 1.00 71.00 112 HIS A O 1
ATOM 859 N N . THR A 1 113 ? 25.460 -0.830 -26.146 1.00 74.88 113 THR A N 1
ATOM 860 C CA . THR A 1 113 ? 25.728 -2.152 -26.743 1.00 74.88 113 THR A CA 1
ATOM 861 C C . THR A 1 113 ? 24.535 -2.662 -27.557 1.00 74.88 113 THR A C 1
ATOM 863 O O . THR A 1 113 ? 24.692 -3.183 -28.662 1.00 74.88 113 THR A O 1
ATOM 866 N N . GLU A 1 114 ? 23.323 -2.498 -27.029 1.00 71.62 114 GLU A N 1
ATOM 867 C CA . GLU A 1 114 ? 22.102 -2.950 -27.692 1.00 71.62 114 GLU A CA 1
ATOM 868 C C . GLU A 1 114 ? 21.667 -2.020 -28.828 1.00 71.62 114 GLU A C 1
ATOM 870 O O . GLU A 1 114 ? 21.200 -2.511 -29.848 1.00 71.62 114 GLU A O 1
ATOM 875 N N . LEU A 1 115 ? 21.868 -0.700 -28.720 1.00 67.06 115 LEU A N 1
ATOM 876 C CA . LEU A 1 115 ? 21.553 0.254 -29.794 1.00 67.06 115 LEU A CA 1
ATOM 877 C C . LEU A 1 115 ? 22.385 0.045 -31.065 1.00 67.06 115 LEU A C 1
ATOM 879 O O . LEU A 1 115 ? 21.923 0.477 -32.127 1.00 67.06 115 LEU A O 1
ATOM 883 N N . ASP A 1 116 ? 23.573 -0.553 -30.940 1.00 64.75 116 ASP A N 1
ATOM 884 C CA . ASP A 1 116 ? 24.497 -0.858 -32.041 1.00 64.75 116 ASP A CA 1
ATOM 885 C C . ASP A 1 116 ? 24.204 -2.218 -32.697 1.00 64.75 116 ASP A C 1
ATOM 887 O O . ASP A 1 116 ? 24.589 -2.457 -33.839 1.00 64.75 116 ASP A O 1
ATOM 891 N N . THR A 1 117 ? 23.495 -3.104 -31.992 1.00 65.12 117 THR A N 1
ATOM 892 C CA . THR A 1 117 ? 23.159 -4.471 -32.434 1.00 65.12 117 THR A CA 1
ATOM 893 C C . THR A 1 117 ? 21.672 -4.655 -32.757 1.00 65.12 117 THR A C 1
ATOM 895 O O . THR A 1 117 ? 21.248 -5.753 -33.112 1.00 65.12 117 THR A O 1
ATOM 898 N N . TYR A 1 118 ? 20.877 -3.588 -32.638 1.00 57.97 118 TYR A N 1
ATOM 899 C CA . TYR A 1 118 ? 19.418 -3.646 -32.656 1.00 57.97 118 TYR A CA 1
ATOM 900 C C . TYR A 1 118 ? 18.850 -3.952 -34.051 1.00 57.97 118 TYR A C 1
ATOM 902 O O . TYR A 1 118 ? 18.791 -3.071 -34.909 1.00 57.97 118 TYR A O 1
ATOM 910 N N . ASP A 1 119 ? 18.375 -5.184 -34.243 1.00 59.47 119 ASP A N 1
ATOM 911 C CA . ASP A 1 119 ? 17.482 -5.570 -35.339 1.00 59.47 119 ASP A CA 1
ATOM 912 C C . ASP A 1 119 ? 16.058 -5.750 -34.777 1.00 59.47 119 ASP A C 1
ATOM 914 O O . ASP A 1 119 ? 15.844 -6.436 -33.774 1.00 59.47 119 ASP A O 1
ATOM 918 N N . LEU A 1 120 ? 15.084 -5.057 -35.366 1.00 56.09 120 LEU A N 1
ATOM 919 C CA . LEU A 1 120 ? 13.800 -4.685 -34.753 1.00 56.09 120 LEU A CA 1
ATOM 920 C C . LEU A 1 120 ? 12.758 -5.824 -34.771 1.00 56.09 120 LEU A C 1
ATOM 922 O O . LEU A 1 120 ? 11.606 -5.627 -35.158 1.00 56.09 120 LEU A O 1
ATOM 926 N N . ASN A 1 121 ? 13.116 -7.037 -34.337 1.00 72.00 121 ASN A N 1
ATOM 927 C CA . ASN A 1 121 ? 12.121 -8.097 -34.154 1.00 72.00 121 ASN A CA 1
ATOM 928 C C . ASN A 1 121 ? 11.350 -7.901 -32.836 1.00 72.00 121 ASN A C 1
ATOM 930 O O . ASN A 1 121 ? 11.700 -8.433 -31.778 1.00 72.00 121 ASN A O 1
ATOM 934 N N . GLN A 1 122 ? 10.262 -7.136 -32.927 1.00 66.62 122 GLN A N 1
ATOM 935 C CA . GLN A 1 122 ? 9.387 -6.763 -31.815 1.00 66.62 122 GLN A CA 1
ATOM 936 C C . GLN A 1 122 ? 8.865 -7.971 -31.011 1.00 66.62 122 GLN A C 1
ATOM 938 O O . GLN A 1 122 ? 8.699 -7.867 -29.796 1.00 66.62 122 GLN A O 1
ATOM 943 N N . ALA A 1 123 ? 8.640 -9.126 -31.652 1.00 73.75 123 ALA A N 1
ATOM 944 C CA . ALA A 1 123 ? 8.118 -10.324 -30.989 1.00 73.75 123 ALA A CA 1
ATOM 945 C C . ALA A 1 123 ? 9.155 -10.977 -30.059 1.00 73.75 123 ALA A C 1
ATOM 947 O O . ALA A 1 123 ? 8.847 -11.284 -28.905 1.00 73.75 123 ALA A O 1
ATOM 948 N N . THR A 1 124 ? 10.398 -11.128 -30.528 1.00 74.56 124 THR A N 1
ATOM 949 C CA . THR A 1 124 ? 11.509 -11.639 -29.708 1.00 74.56 124 THR A CA 1
ATOM 950 C C . THR A 1 124 ? 11.729 -10.738 -28.497 1.00 74.56 124 THR A C 1
ATOM 952 O O . THR A 1 124 ? 11.829 -11.212 -27.367 1.00 74.56 124 THR A O 1
ATOM 955 N N . TYR A 1 125 ? 11.686 -9.427 -28.718 1.00 70.44 125 TYR A N 1
ATOM 956 C CA . TYR A 1 125 ? 11.874 -8.428 -27.679 1.00 70.44 125 TYR A CA 1
ATOM 957 C C . TYR A 1 125 ? 10.807 -8.496 -26.568 1.00 70.44 125 TYR A C 1
ATOM 959 O O . TYR A 1 125 ? 11.145 -8.502 -25.383 1.00 70.44 125 TYR A O 1
ATOM 967 N N . GLN A 1 126 ? 9.520 -8.593 -26.924 1.00 69.25 126 GLN A N 1
ATOM 968 C CA . GLN A 1 126 ? 8.451 -8.719 -25.924 1.00 69.25 126 GLN A CA 1
ATOM 969 C C . GLN A 1 126 ? 8.615 -9.998 -25.092 1.00 69.25 126 GLN A C 1
ATOM 971 O O . GLN A 1 126 ? 8.447 -9.958 -23.873 1.00 69.25 126 GLN A O 1
ATOM 976 N N . SER A 1 127 ? 9.026 -11.105 -25.722 1.00 77.31 127 SER A N 1
ATOM 977 C CA . SER A 1 127 ? 9.260 -12.371 -25.017 1.00 77.31 127 SER A CA 1
ATOM 978 C C . SER A 1 127 ? 10.422 -12.295 -24.014 1.00 77.31 127 SER A C 1
ATOM 980 O O . SER A 1 127 ? 10.292 -12.768 -22.882 1.00 77.31 127 SER A O 1
ATOM 982 N N . GLU A 1 128 ? 11.531 -11.631 -24.368 1.00 75.06 128 GLU A N 1
ATOM 983 C CA . GLU A 1 128 ? 12.648 -11.395 -23.443 1.00 75.06 128 GLU A CA 1
ATOM 984 C C . GLU A 1 128 ? 12.225 -10.498 -22.278 1.00 75.06 128 GLU A C 1
ATOM 986 O O . GLU A 1 128 ? 12.561 -10.753 -21.118 1.00 75.06 128 GLU A O 1
ATOM 991 N N . LEU A 1 129 ? 11.449 -9.459 -22.575 1.00 70.25 129 LEU A N 1
ATOM 992 C CA . LEU A 1 129 ? 10.985 -8.508 -21.581 1.00 70.25 129 LEU A CA 1
ATOM 993 C C . LEU A 1 129 ? 10.014 -9.155 -20.581 1.00 70.25 129 LEU A C 1
ATOM 995 O O . LEU A 1 129 ? 10.091 -8.881 -19.380 1.00 70.25 129 LEU A O 1
ATOM 999 N N . GLU A 1 130 ? 9.131 -10.042 -21.037 1.00 73.56 130 GLU A N 1
ATOM 1000 C CA . GLU A 1 130 ? 8.282 -10.855 -20.162 1.00 73.56 130 GLU A CA 1
ATOM 1001 C C . GLU A 1 130 ? 9.096 -11.814 -19.290 1.00 73.56 130 GLU A C 1
ATOM 1003 O O . GLU A 1 130 ? 8.835 -11.911 -18.086 1.00 73.56 130 GLU A O 1
ATOM 1008 N N . LEU A 1 131 ? 10.118 -12.464 -19.856 1.00 79.19 131 LEU A N 1
ATOM 1009 C CA . LEU A 1 131 ? 11.005 -13.355 -19.111 1.00 79.19 131 LEU A CA 1
ATOM 1010 C C . LEU A 1 131 ? 11.746 -12.605 -17.997 1.00 79.19 131 LEU A C 1
ATOM 1012 O O . LEU A 1 131 ? 11.747 -13.050 -16.850 1.00 79.19 131 LEU A O 1
ATOM 1016 N N . ILE A 1 132 ? 12.319 -11.438 -18.300 1.00 72.06 132 ILE A N 1
ATOM 1017 C CA . ILE A 1 132 ? 13.022 -10.609 -17.311 1.00 72.06 132 ILE A CA 1
ATOM 1018 C C . ILE A 1 132 ? 12.049 -10.095 -16.249 1.00 72.06 132 ILE A C 1
ATOM 1020 O O . ILE A 1 132 ? 12.348 -10.158 -15.057 1.00 72.06 132 ILE A O 1
ATOM 1024 N N . ARG A 1 133 ? 10.847 -9.644 -16.637 1.00 72.19 133 ARG A N 1
ATOM 1025 C CA . ARG A 1 133 ? 9.800 -9.258 -15.674 1.00 72.19 133 ARG A CA 1
ATOM 1026 C C . ARG A 1 133 ? 9.440 -10.409 -14.741 1.00 72.19 133 ARG A C 1
ATOM 1028 O O . ARG A 1 133 ? 9.242 -10.172 -13.550 1.00 72.19 133 ARG A O 1
ATOM 1035 N N . LYS A 1 134 ? 9.348 -11.633 -15.265 1.00 76.81 134 LYS A N 1
ATOM 1036 C CA . LYS A 1 134 ? 9.083 -12.834 -14.471 1.00 76.81 134 LYS A CA 1
ATOM 1037 C C . LYS A 1 134 ? 10.221 -13.100 -13.483 1.00 76.81 134 LYS A C 1
ATOM 1039 O O . LYS A 1 134 ? 9.939 -13.196 -12.292 1.00 76.81 134 LYS A O 1
ATOM 1044 N N . ARG A 1 135 ? 11.482 -13.105 -13.933 1.00 75.69 135 ARG A N 1
ATOM 1045 C CA . ARG A 1 135 ? 12.654 -13.287 -13.053 1.00 75.69 135 ARG A CA 1
ATOM 1046 C C . ARG A 1 135 ? 12.733 -12.219 -11.967 1.00 75.69 135 ARG A C 1
ATOM 1048 O O . ARG A 1 135 ? 12.878 -12.545 -10.792 1.00 75.69 135 ARG A O 1
ATOM 1055 N N . LEU A 1 136 ? 12.550 -10.948 -12.328 1.00 68.94 136 LEU A N 1
ATOM 1056 C CA . LEU A 1 136 ? 12.514 -9.852 -11.359 1.00 68.94 136 LEU A CA 1
ATOM 1057 C C . LEU A 1 136 ? 11.373 -10.028 -10.359 1.00 68.94 136 LEU A C 1
ATOM 1059 O O . LEU A 1 136 ? 11.570 -9.836 -9.165 1.00 68.94 136 LEU A O 1
ATOM 1063 N N . ARG A 1 137 ? 10.183 -10.440 -10.799 1.00 73.75 137 ARG A N 1
ATOM 1064 C CA . ARG A 1 137 ? 9.079 -10.720 -9.875 1.00 73.75 137 ARG A CA 1
ATOM 1065 C C . ARG A 1 137 ? 9.410 -11.873 -8.925 1.00 73.75 137 ARG A C 1
ATOM 1067 O O . ARG A 1 137 ? 9.073 -11.787 -7.753 1.00 73.75 137 ARG A O 1
ATOM 1074 N N . GLU A 1 138 ? 10.060 -12.927 -9.398 1.00 78.06 138 GLU A N 1
ATOM 1075 C CA . GLU A 1 138 ? 10.391 -14.097 -8.578 1.00 78.06 138 GLU A CA 1
ATOM 1076 C C . GLU A 1 138 ? 11.519 -13.803 -7.573 1.00 78.06 138 GLU A C 1
ATOM 1078 O O . GLU A 1 138 ? 11.412 -14.183 -6.408 1.00 78.06 138 GLU A O 1
ATOM 1083 N N . HIS A 1 139 ? 12.557 -13.066 -7.980 1.00 75.88 139 HIS A N 1
ATOM 1084 C CA . HIS A 1 139 ? 13.741 -12.816 -7.149 1.00 75.88 139 HIS A CA 1
ATOM 1085 C C . HIS A 1 139 ? 13.697 -11.499 -6.368 1.00 75.88 139 HIS A C 1
ATOM 1087 O O . HIS A 1 139 ? 14.115 -11.449 -5.211 1.00 75.88 139 HIS A O 1
ATOM 1093 N N . TYR A 1 140 ? 13.191 -10.423 -6.971 1.00 70.25 140 TYR A N 1
ATOM 1094 C CA . TYR A 1 140 ? 13.228 -9.086 -6.375 1.00 70.25 140 TYR A CA 1
ATOM 1095 C C . TYR A 1 140 ? 12.009 -8.797 -5.498 1.00 70.25 140 TYR A C 1
ATOM 1097 O O . TYR A 1 140 ? 12.140 -8.122 -4.478 1.00 70.25 140 TYR A O 1
ATOM 1105 N N . LEU A 1 141 ? 10.830 -9.340 -5.827 1.00 73.88 141 LEU A N 1
ATOM 1106 C CA . LEU A 1 141 ? 9.618 -9.104 -5.033 1.00 73.88 141 LEU A CA 1
ATOM 1107 C C . LEU A 1 141 ? 9.755 -9.564 -3.568 1.00 73.88 141 LEU A C 1
ATOM 1109 O O . LEU A 1 141 ? 9.323 -8.817 -2.689 1.00 73.88 141 LEU A O 1
ATOM 1113 N N . PRO A 1 142 ? 10.365 -10.725 -3.246 1.00 77.62 142 PRO A N 1
ATOM 1114 C CA . PRO A 1 142 ? 10.612 -11.101 -1.854 1.00 77.62 142 PRO A CA 1
ATOM 1115 C C . PRO A 1 142 ? 11.525 -10.109 -1.121 1.00 77.62 142 PRO A C 1
ATOM 1117 O O . PRO A 1 142 ? 11.263 -9.778 0.034 1.00 77.62 142 PRO A O 1
ATOM 1120 N N . ILE A 1 143 ? 12.561 -9.596 -1.796 1.00 75.38 143 ILE A N 1
ATOM 1121 C CA . ILE A 1 143 ? 13.502 -8.617 -1.231 1.00 75.38 143 ILE A CA 1
ATOM 1122 C C . ILE A 1 143 ? 12.790 -7.287 -0.972 1.00 75.38 143 ILE A C 1
ATOM 1124 O O . ILE A 1 143 ? 12.932 -6.717 0.109 1.00 75.38 143 ILE A O 1
ATOM 1128 N N . LEU A 1 144 ? 11.987 -6.812 -1.928 1.00 72.88 144 LEU A N 1
ATOM 1129 C CA . LEU A 1 144 ? 11.156 -5.621 -1.754 1.00 72.88 144 LEU A CA 1
ATOM 1130 C C . LEU A 1 144 ? 10.214 -5.773 -0.561 1.00 72.88 144 LEU A C 1
ATOM 1132 O O . LEU A 1 144 ? 10.213 -4.912 0.312 1.00 72.88 144 LEU A O 1
ATOM 1136 N N . LYS A 1 145 ? 9.506 -6.903 -0.460 1.00 78.31 145 LYS A N 1
ATOM 1137 C CA . LYS A 1 145 ? 8.609 -7.199 0.667 1.00 78.31 145 LYS A CA 1
ATOM 1138 C C . LYS A 1 145 ? 9.341 -7.204 2.010 1.00 78.31 145 LYS A C 1
ATOM 1140 O O . LYS A 1 145 ? 8.817 -6.704 3.000 1.00 78.31 145 LYS A O 1
ATOM 1145 N N . GLN A 1 146 ? 10.559 -7.746 2.067 1.00 80.62 146 GLN A N 1
ATOM 1146 C CA . GLN A 1 146 ? 11.379 -7.703 3.283 1.00 80.62 146 GLN A CA 1
ATOM 1147 C C . GLN A 1 146 ? 11.792 -6.274 3.652 1.00 80.62 146 GLN A C 1
ATOM 1149 O O . GLN A 1 146 ? 11.739 -5.909 4.826 1.00 80.62 146 GLN A O 1
ATOM 1154 N N . ARG A 1 147 ? 12.182 -5.455 2.666 1.00 78.31 147 ARG A N 1
ATOM 1155 C CA . ARG A 1 147 ? 12.532 -4.042 2.882 1.00 78.31 147 ARG A CA 1
ATOM 1156 C C . ARG A 1 147 ? 11.319 -3.230 3.335 1.00 78.31 147 ARG A C 1
ATOM 1158 O O . ARG A 1 147 ? 11.447 -2.442 4.267 1.00 78.31 147 ARG A O 1
ATOM 1165 N N . GLU A 1 148 ? 10.163 -3.443 2.714 1.00 80.19 148 GLU A N 1
ATOM 1166 C CA . GLU A 1 148 ? 8.882 -2.848 3.108 1.00 80.19 148 GLU A CA 1
ATOM 1167 C C . GLU A 1 148 ? 8.550 -3.159 4.559 1.00 80.19 148 GLU A C 1
ATOM 1169 O O . GLU A 1 148 ? 8.349 -2.238 5.342 1.00 80.19 148 GLU A O 1
ATOM 1174 N N . LEU A 1 149 ? 8.625 -4.430 4.947 1.00 83.06 149 LEU A N 1
ATOM 1175 C CA . LEU A 1 149 ? 8.363 -4.869 6.313 1.00 83.06 149 LEU A CA 1
ATOM 1176 C C . LEU A 1 149 ? 9.375 -4.297 7.322 1.00 83.06 149 LEU A C 1
ATOM 1178 O O . LEU A 1 149 ? 9.007 -3.926 8.436 1.00 83.06 149 LEU A O 1
ATOM 1182 N N . ALA A 1 150 ? 10.654 -4.193 6.952 1.00 82.88 150 ALA A N 1
ATOM 1183 C CA . ALA A 1 150 ? 11.663 -3.571 7.807 1.00 82.88 150 ALA A CA 1
ATOM 1184 C C . ALA A 1 150 ? 11.376 -2.076 8.033 1.00 82.88 150 ALA A C 1
ATOM 1186 O O . ALA A 1 150 ? 11.436 -1.609 9.173 1.00 82.88 150 ALA A O 1
ATOM 1187 N N . LYS A 1 151 ? 11.019 -1.338 6.972 1.00 81.06 151 LYS A N 1
ATOM 1188 C CA . LYS A 1 151 ? 10.648 0.079 7.085 1.00 81.06 151 LYS A CA 1
ATOM 1189 C C . LYS A 1 151 ? 9.335 0.269 7.834 1.00 81.06 151 LYS A C 1
ATOM 1191 O O . LYS A 1 151 ? 9.256 1.161 8.666 1.00 81.06 151 LYS A O 1
ATOM 1196 N N . GLU A 1 152 ? 8.341 -0.581 7.597 1.00 86.44 152 GLU A N 1
ATOM 1197 C CA . GLU A 1 152 ? 7.077 -0.600 8.338 1.00 86.44 152 GLU A CA 1
ATOM 1198 C C . GLU A 1 152 ? 7.327 -0.729 9.844 1.00 86.44 152 GLU A C 1
ATOM 1200 O O . GLU A 1 152 ? 6.882 0.113 10.621 1.00 86.44 152 GLU A O 1
ATOM 1205 N N . ARG A 1 153 ? 8.128 -1.715 10.265 1.00 88.69 153 ARG A N 1
ATOM 1206 C CA . ARG A 1 153 ? 8.495 -1.893 11.680 1.00 88.69 153 ARG A CA 1
ATOM 1207 C C . ARG A 1 153 ? 9.227 -0.686 12.253 1.00 88.69 153 ARG A C 1
ATOM 1209 O O . ARG A 1 153 ? 8.986 -0.315 13.400 1.00 88.69 153 ARG A O 1
ATOM 1216 N N . GLN A 1 154 ? 10.126 -0.082 11.478 1.00 87.56 154 GLN A N 1
ATOM 1217 C CA . GLN A 1 154 ? 10.832 1.127 11.892 1.00 87.56 154 GLN A CA 1
ATOM 1218 C C . GLN A 1 154 ? 9.866 2.306 12.072 1.00 87.56 154 GLN A C 1
ATOM 1220 O O . GLN A 1 154 ? 9.932 2.978 13.099 1.00 87.56 154 GLN A O 1
ATOM 1225 N N . LEU A 1 155 ? 8.960 2.527 11.117 1.00 87.75 155 LEU A N 1
ATOM 1226 C CA . LEU A 1 155 ? 7.947 3.582 11.165 1.00 87.75 155 LEU A CA 1
ATOM 1227 C C . LEU A 1 155 ? 7.033 3.408 12.374 1.00 87.75 155 LEU A C 1
ATOM 1229 O O . LEU A 1 155 ? 6.885 4.341 13.155 1.00 87.75 155 LEU A O 1
ATOM 1233 N N . LEU A 1 156 ? 6.498 2.204 12.587 1.00 91.56 156 LEU A N 1
ATOM 1234 C CA . LEU A 1 156 ? 5.661 1.895 13.745 1.00 91.56 156 LEU A CA 1
ATOM 1235 C C . LEU A 1 156 ? 6.424 2.095 15.058 1.00 91.56 156 LEU A C 1
ATOM 1237 O O . LEU A 1 156 ? 5.884 2.653 16.009 1.00 91.56 156 LEU A O 1
ATOM 1241 N N . ARG A 1 157 ? 7.699 1.695 15.127 1.00 93.69 157 ARG A N 1
ATOM 1242 C CA . ARG A 1 157 ? 8.525 1.919 16.320 1.00 93.69 157 ARG A CA 1
ATOM 1243 C C . ARG A 1 157 ? 8.733 3.407 16.606 1.00 93.69 157 ARG A C 1
ATOM 1245 O O . ARG A 1 157 ? 8.655 3.794 17.764 1.00 93.69 157 ARG A O 1
ATOM 1252 N N . ILE A 1 158 ? 9.019 4.220 15.588 1.00 90.44 158 ILE A N 1
ATOM 1253 C CA . ILE A 1 158 ? 9.197 5.674 15.737 1.00 90.44 158 ILE A CA 1
ATOM 1254 C C . ILE A 1 158 ? 7.869 6.324 16.128 1.00 90.44 158 ILE A C 1
ATOM 1256 O O . ILE A 1 158 ? 7.825 7.117 17.066 1.00 90.44 158 ILE A O 1
ATOM 1260 N N . ASN A 1 159 ? 6.780 5.955 15.460 1.00 92.31 159 ASN A N 1
ATOM 1261 C CA . ASN A 1 159 ? 5.472 6.546 15.693 1.00 92.31 159 ASN A CA 1
ATOM 1262 C C . ASN A 1 159 ? 4.958 6.251 17.111 1.00 92.31 159 ASN A C 1
ATOM 1264 O O . ASN A 1 159 ? 4.492 7.161 17.785 1.00 92.31 159 ASN A O 1
ATOM 1268 N N . ALA A 1 160 ? 5.193 5.042 17.631 1.00 96.06 160 ALA A N 1
ATOM 1269 C CA . ALA A 1 160 ? 4.871 4.670 19.011 1.00 96.06 160 ALA A CA 1
ATOM 1270 C C . ALA A 1 160 ? 5.584 5.509 20.094 1.00 96.06 160 ALA A C 1
ATOM 1272 O O . ALA A 1 160 ? 5.192 5.451 21.255 1.00 96.06 160 ALA A O 1
ATOM 1273 N N . THR A 1 161 ? 6.638 6.264 19.755 1.00 96.00 161 THR A N 1
ATOM 1274 C CA . THR A 1 161 ? 7.307 7.167 20.713 1.00 96.00 161 THR A CA 1
ATOM 1275 C C . THR A 1 161 ? 6.644 8.539 20.829 1.00 96.00 161 THR A C 1
ATOM 1277 O O . THR A 1 161 ? 7.009 9.319 21.708 1.00 96.00 161 THR A O 1
ATOM 1280 N N . ARG A 1 162 ? 5.683 8.860 19.954 1.00 95.81 162 ARG A N 1
ATOM 1281 C CA . ARG A 1 162 ? 4.994 10.153 19.961 1.00 95.81 162 ARG A CA 1
ATOM 1282 C C . ARG A 1 162 ? 3.933 10.171 21.072 1.00 95.81 162 ARG A C 1
ATOM 1284 O O . ARG A 1 162 ? 3.203 9.195 21.215 1.00 95.81 162 ARG A O 1
ATOM 1291 N N . PRO A 1 163 ? 3.796 11.275 21.829 1.00 95.38 163 PRO A N 1
ATOM 1292 C CA . PRO A 1 163 ? 2.900 11.335 22.989 1.00 95.38 163 PRO A CA 1
ATOM 1293 C C . PRO A 1 163 ? 1.407 11.276 22.632 1.00 95.38 163 PRO A C 1
ATOM 1295 O O . PRO A 1 163 ? 0.595 10.910 23.473 1.00 95.38 163 PRO A O 1
ATOM 1298 N N . GLU A 1 164 ? 1.044 11.634 21.399 1.00 95.31 164 GLU A N 1
ATOM 1299 C CA . GLU A 1 164 ? -0.344 11.641 20.911 1.00 95.31 164 GLU A CA 1
ATOM 1300 C C . GLU A 1 164 ? -0.771 10.296 20.301 1.00 95.31 164 GLU A C 1
ATOM 1302 O O . GLU A 1 164 ? -1.940 10.098 19.971 1.00 95.31 164 GLU A O 1
ATOM 1307 N N . VAL A 1 165 ? 0.175 9.364 20.147 1.00 97.00 165 VAL A N 1
ATOM 1308 C CA . VAL A 1 165 ? -0.070 8.057 19.540 1.00 97.00 165 VAL A CA 1
ATOM 1309 C C . VAL A 1 165 ? -0.455 7.056 20.623 1.00 97.00 165 VAL A C 1
ATOM 1311 O O . VAL A 1 165 ? 0.310 6.779 21.544 1.00 97.00 165 VAL A O 1
ATOM 1314 N N . THR A 1 166 ? -1.628 6.450 20.469 1.00 97.56 166 THR A N 1
ATOM 1315 C CA . THR A 1 166 ? -2.073 5.320 21.288 1.00 97.56 166 THR A CA 1
ATOM 1316 C C . THR A 1 166 ? -1.784 4.012 20.559 1.00 97.56 166 THR A C 1
ATOM 1318 O O . THR A 1 166 ? -2.122 3.865 19.386 1.00 97.56 166 THR A O 1
ATOM 1321 N N . VAL A 1 167 ? -1.169 3.046 21.248 1.00 97.38 167 VAL A N 1
ATOM 1322 C CA . VAL A 1 167 ? -0.850 1.716 20.702 1.00 97.38 167 VAL A CA 1
ATOM 1323 C C . VAL A 1 167 ? -1.788 0.673 21.303 1.00 97.38 167 VAL A C 1
ATOM 1325 O O . VAL A 1 167 ? -1.863 0.521 22.521 1.00 97.38 167 VAL A O 1
ATOM 1328 N N . LEU A 1 168 ? -2.490 -0.059 20.445 1.00 95.94 168 LEU A N 1
ATOM 1329 C CA . LEU A 1 168 ? -3.429 -1.110 20.824 1.00 95.94 168 LEU A CA 1
ATOM 1330 C C . LEU A 1 168 ? -2.736 -2.475 20.975 1.00 95.94 168 LEU A C 1
ATOM 1332 O O . LEU A 1 168 ? -1.673 -2.697 20.388 1.00 95.94 168 LEU A O 1
ATOM 1336 N N . PRO A 1 169 ? -3.342 -3.438 21.703 1.00 94.00 169 PRO A N 1
ATOM 1337 C CA . PRO A 1 169 ? -2.751 -4.764 21.918 1.00 94.00 169 PRO A CA 1
ATOM 1338 C C . PRO A 1 169 ? -2.469 -5.560 20.636 1.00 94.00 169 PRO A C 1
ATOM 1340 O O . PRO A 1 169 ? -1.566 -6.391 20.612 1.00 94.00 169 PRO A O 1
ATOM 1343 N N . ASN A 1 170 ? -3.225 -5.310 19.564 1.00 91.69 170 ASN A N 1
ATOM 1344 C CA . ASN A 1 170 ? -3.020 -5.927 18.250 1.00 91.69 170 ASN A CA 1
ATOM 1345 C C . ASN A 1 170 ? -1.930 -5.230 17.410 1.00 91.69 170 ASN A C 1
ATOM 1347 O O . ASN A 1 170 ? -1.707 -5.613 16.266 1.00 91.69 170 ASN A O 1
ATOM 1351 N N . GLY A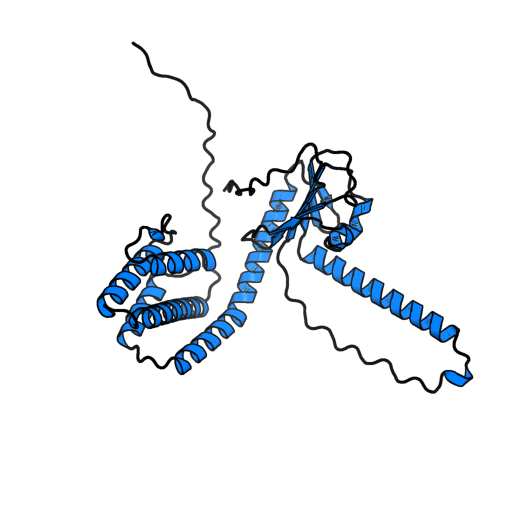 1 171 ? -1.254 -4.214 17.956 1.00 95.06 171 GLY A N 1
ATOM 1352 C CA . GLY A 1 171 ? -0.187 -3.466 17.291 1.00 95.06 171 GLY A CA 1
ATOM 1353 C C . GLY A 1 171 ? -0.663 -2.293 16.433 1.00 95.06 171 GLY A C 1
ATOM 1354 O O . GLY A 1 171 ? 0.180 -1.553 15.927 1.00 95.06 171 GLY A O 1
ATOM 1355 N N . ILE A 1 172 ? -1.978 -2.089 16.286 1.00 96.31 172 ILE A N 1
ATOM 1356 C CA . ILE A 1 172 ? -2.519 -0.895 15.625 1.00 96.31 172 ILE A CA 1
ATOM 1357 C C . ILE A 1 172 ? -2.144 0.332 16.445 1.00 96.31 172 ILE A C 1
ATOM 1359 O O . ILE A 1 172 ? -2.257 0.334 17.671 1.00 96.31 172 ILE A O 1
ATOM 1363 N N . GLN A 1 173 ? -1.721 1.386 15.760 1.00 97.06 173 GLN A N 1
ATOM 1364 C CA . GLN A 1 173 ? -1.450 2.676 16.380 1.00 97.06 173 GLN A CA 1
ATOM 1365 C C . GLN A 1 173 ? -2.441 3.694 15.853 1.00 97.06 173 GLN A C 1
ATOM 1367 O O . GLN A 1 173 ? -2.778 3.654 14.669 1.00 97.06 173 GLN A O 1
ATOM 1372 N N . PHE A 1 174 ? -2.900 4.608 16.697 1.00 97.31 174 PHE A N 1
ATOM 1373 C CA . PHE A 1 174 ? -3.770 5.677 16.236 1.00 97.31 174 PHE A CA 1
ATOM 1374 C C . PHE A 1 174 ? -3.520 6.998 16.950 1.00 97.31 174 PHE A C 1
ATOM 1376 O O . PHE A 1 174 ? -3.112 7.035 18.109 1.00 97.31 174 PHE A O 1
ATOM 1383 N N . GLU A 1 175 ? -3.781 8.073 16.221 1.00 96.25 175 GLU A N 1
ATOM 1384 C CA . GLU A 1 175 ? -3.808 9.452 16.701 1.00 96.25 175 GLU A CA 1
ATOM 1385 C C . GLU A 1 175 ? -5.244 9.962 16.593 1.00 96.25 175 GLU A C 1
ATOM 1387 O O . GLU A 1 175 ? -5.960 9.605 15.649 1.00 96.25 175 GLU A O 1
ATOM 1392 N N . ILE A 1 176 ? -5.655 10.795 17.547 1.00 95.75 176 ILE A N 1
ATOM 1393 C CA . ILE A 1 176 ? -6.983 11.411 17.565 1.00 95.75 176 ILE A CA 1
ATOM 1394 C C . ILE A 1 176 ? -6.863 12.926 17.508 1.00 95.75 176 ILE A C 1
ATOM 1396 O O . ILE A 1 176 ? -6.094 13.528 18.252 1.00 95.75 176 ILE A O 1
ATOM 1400 N N . GLU A 1 177 ? -7.674 13.548 16.662 1.00 93.38 177 GLU A N 1
ATOM 1401 C CA . GLU A 1 177 ? -7.954 14.976 16.766 1.00 93.38 177 GLU A CA 1
ATOM 1402 C C . GLU A 1 177 ? -9.196 15.134 17.661 1.00 93.38 177 GLU A C 1
ATOM 1404 O O . GLU A 1 177 ? -10.239 14.552 17.349 1.00 93.38 177 GLU A O 1
ATOM 1409 N N . PRO A 1 178 ? -9.133 15.869 18.788 1.00 92.81 178 PRO A N 1
ATOM 1410 C CA . PRO A 1 178 ? -10.248 15.961 19.729 1.00 92.81 178 PRO A CA 1
ATOM 1411 C C . PRO A 1 178 ? -11.570 16.379 19.069 1.00 92.81 178 PRO A C 1
ATOM 1413 O O . PRO A 1 178 ? -11.602 17.224 18.172 1.00 92.81 178 PRO A O 1
ATOM 1416 N N . GLY A 1 179 ? -12.675 15.788 19.517 1.00 92.62 179 GLY A N 1
ATOM 1417 C CA . GLY A 1 179 ? -14.017 16.072 19.016 1.00 92.62 179 GLY A CA 1
ATOM 1418 C C . GLY A 1 179 ? -15.073 15.197 19.688 1.00 92.62 179 GLY A C 1
ATOM 1419 O O . GLY A 1 179 ? -14.759 14.414 20.576 1.00 92.62 179 GLY A O 1
ATOM 1420 N N . ASN A 1 180 ? -16.328 15.338 19.261 1.00 92.81 180 ASN A N 1
ATOM 1421 C CA . ASN A 1 180 ? -17.477 14.650 19.868 1.00 92.81 180 ASN A CA 1
ATOM 1422 C C . ASN A 1 180 ? -18.185 13.696 18.891 1.00 92.81 180 ASN A C 1
ATOM 1424 O O . ASN A 1 180 ? -19.360 13.388 19.082 1.00 92.81 180 ASN A O 1
ATOM 1428 N N . GLN A 1 181 ? -17.522 13.289 17.808 1.00 92.25 181 GLN A N 1
ATOM 1429 C CA . GLN A 1 181 ? -18.129 12.415 16.807 1.00 92.25 181 GLN A CA 1
ATOM 1430 C C . GLN A 1 181 ? -17.800 10.955 17.111 1.00 92.25 181 GLN A C 1
ATOM 1432 O O . GLN A 1 181 ? -16.731 10.643 17.636 1.00 92.25 181 GLN A O 1
ATOM 1437 N N . ASP A 1 182 ? -18.730 10.071 16.765 1.00 94.75 182 ASP A N 1
ATOM 1438 C CA . ASP A 1 182 ? -18.530 8.624 16.786 1.00 94.75 182 ASP A CA 1
ATOM 1439 C C . ASP A 1 182 ? -17.817 8.192 15.491 1.00 94.75 182 ASP A C 1
ATOM 1441 O O . ASP A 1 182 ? -18.075 8.739 14.416 1.00 94.75 182 ASP A O 1
ATOM 1445 N N . ILE A 1 183 ? -16.930 7.197 15.563 1.00 93.81 183 ILE A N 1
ATOM 1446 C CA . ILE A 1 183 ? -16.274 6.634 14.375 1.00 93.81 183 ILE A CA 1
ATOM 1447 C C . ILE A 1 183 ? -17.273 5.980 13.409 1.00 93.81 183 ILE A C 1
ATOM 1449 O O . ILE A 1 183 ? -17.007 5.856 12.214 1.00 93.81 183 ILE A O 1
ATOM 1453 N N . ARG A 1 184 ? -18.449 5.581 13.898 1.00 94.62 184 ARG A N 1
ATOM 1454 C CA . ARG A 1 184 ? -19.539 5.051 13.066 1.00 94.62 184 ARG A CA 1
ATOM 1455 C C . ARG A 1 184 ? -20.167 6.105 12.153 1.00 94.62 184 ARG A C 1
ATOM 1457 O O . ARG A 1 184 ? -20.811 5.751 11.170 1.00 94.62 184 ARG A O 1
ATOM 1464 N N . ASP A 1 185 ? -19.924 7.376 12.448 1.00 92.12 185 ASP A N 1
ATOM 1465 C CA . ASP A 1 185 ? -20.525 8.540 11.803 1.00 92.12 185 ASP A CA 1
ATOM 1466 C C . ASP A 1 185 ? -19.603 9.207 10.762 1.00 92.12 185 ASP A C 1
ATOM 1468 O O . ASP A 1 185 ? -19.818 10.362 10.386 1.00 92.12 185 ASP A O 1
ATOM 1472 N N . ILE A 1 186 ? -18.562 8.513 10.300 1.00 90.62 186 ILE A N 1
ATOM 1473 C CA . ILE A 1 186 ? -17.612 9.040 9.310 1.00 90.62 186 ILE A CA 1
ATOM 1474 C C . ILE A 1 186 ? -18.241 9.205 7.923 1.00 90.62 186 ILE A C 1
ATOM 1476 O O . ILE A 1 186 ? -19.195 8.521 7.559 1.00 90.62 186 ILE A O 1
ATOM 1480 N N . SER A 1 187 ? -17.663 10.099 7.120 1.00 89.12 187 SER A N 1
ATOM 1481 C CA . SER A 1 187 ? -18.065 10.287 5.720 1.00 89.12 187 SER A CA 1
ATOM 1482 C C . SER A 1 187 ? -16.891 10.420 4.754 1.00 89.12 187 SER A C 1
ATOM 1484 O O . SER A 1 187 ? -17.094 10.423 3.539 1.00 89.12 187 SER A O 1
ATOM 1486 N N . ARG A 1 188 ? -15.647 10.490 5.242 1.00 87.12 188 ARG A N 1
ATOM 1487 C CA . ARG A 1 188 ? -14.449 10.519 4.397 1.00 87.12 188 ARG A CA 1
ATOM 1488 C C . ARG A 1 188 ? -13.328 9.653 4.939 1.00 87.12 188 ARG A C 1
ATOM 1490 O O . ARG A 1 188 ? -13.203 9.449 6.146 1.00 87.12 188 ARG A O 1
ATOM 1497 N N . SER A 1 189 ? -12.480 9.199 4.019 1.00 89.12 189 SER A N 1
ATOM 1498 C CA . SER A 1 189 ? -11.198 8.601 4.356 1.00 89.12 189 SER A CA 1
ATOM 1499 C C . SER A 1 189 ? -10.081 9.008 3.400 1.00 89.12 189 SER A C 1
ATOM 1501 O O . SER A 1 189 ? -10.309 9.273 2.214 1.00 89.12 189 SER A O 1
ATOM 1503 N N . THR A 1 190 ? -8.850 9.008 3.904 1.00 85.81 190 THR A N 1
ATOM 1504 C CA . THR A 1 190 ? -7.649 8.859 3.085 1.00 85.81 190 THR A CA 1
ATOM 1505 C C . THR A 1 190 ? -6.961 7.556 3.439 1.00 85.81 190 THR A C 1
ATOM 1507 O O . THR A 1 190 ? -6.813 7.219 4.610 1.00 85.81 190 THR A O 1
ATOM 1510 N N . SER A 1 191 ? -6.547 6.808 2.424 1.00 83.38 191 SER A N 1
ATOM 1511 C CA . SER A 1 191 ? -5.740 5.605 2.603 1.00 83.38 191 SER A CA 1
ATOM 1512 C C . SER A 1 191 ? -4.413 5.775 1.890 1.00 83.38 191 SER A C 1
ATOM 1514 O O . SER A 1 191 ? -4.400 6.168 0.721 1.00 83.38 191 SER A O 1
ATOM 1516 N N . GLU A 1 192 ? -3.332 5.409 2.560 1.00 81.56 192 GLU A N 1
ATOM 1517 C CA . GLU A 1 192 ? -1.992 5.334 2.001 1.00 81.56 192 GLU A CA 1
ATOM 1518 C C . GLU A 1 192 ? -1.435 3.932 2.250 1.00 81.56 192 GLU A C 1
ATOM 1520 O O . GLU A 1 192 ? -1.502 3.410 3.364 1.00 81.56 192 GLU A O 1
ATOM 1525 N N . THR A 1 193 ? -0.910 3.306 1.199 1.00 74.06 193 THR A N 1
ATOM 1526 C CA . THR A 1 193 ? -0.362 1.946 1.257 1.00 74.06 193 THR A CA 1
ATOM 1527 C C . THR A 1 193 ? 1.116 1.952 0.920 1.00 74.06 193 THR A C 1
ATOM 1529 O O . THR A 1 193 ? 1.502 2.506 -0.111 1.00 74.06 193 THR A O 1
ATOM 1532 N N . GLY A 1 194 ? 1.922 1.246 1.709 1.00 67.25 194 GLY A N 1
ATOM 1533 C CA . GLY A 1 194 ? 3.346 1.084 1.415 1.00 67.25 194 GLY A CA 1
ATOM 1534 C C . GLY A 1 194 ? 4.207 2.257 1.850 1.00 67.25 194 GLY A C 1
ATOM 1535 O O . GLY A 1 194 ? 3.756 3.182 2.514 1.00 67.25 194 GLY A O 1
ATOM 1536 N N . ILE A 1 195 ? 5.490 2.176 1.492 1.00 56.59 195 ILE A N 1
ATOM 1537 C CA . ILE A 1 195 ? 6.478 3.215 1.813 1.00 56.59 195 ILE A CA 1
ATOM 1538 C C . ILE A 1 195 ? 6.293 4.437 0.901 1.00 56.59 195 ILE A C 1
ATOM 1540 O O . ILE A 1 195 ? 6.520 5.569 1.318 1.00 56.59 195 ILE A O 1
ATOM 1544 N N . THR A 1 196 ? 5.892 4.221 -0.352 1.00 52.91 196 THR A N 1
ATOM 1545 C CA . THR A 1 196 ? 5.486 5.292 -1.266 1.00 52.91 196 THR A CA 1
ATOM 1546 C C . THR A 1 196 ? 4.008 5.552 -1.029 1.00 52.91 196 THR A C 1
ATOM 1548 O O . THR A 1 196 ? 3.161 4.953 -1.689 1.00 52.91 196 THR A O 1
ATOM 1551 N N . PHE A 1 197 ? 3.707 6.359 -0.014 1.00 55.31 197 PHE A N 1
ATOM 1552 C CA . PHE A 1 197 ? 2.351 6.721 0.387 1.00 55.31 197 PHE A CA 1
ATOM 1553 C C . PHE A 1 197 ? 1.579 7.328 -0.799 1.00 55.31 197 PHE A C 1
ATOM 1555 O O . PHE A 1 197 ? 1.671 8.518 -1.086 1.00 55.31 197 PHE A O 1
ATOM 1562 N N . TYR A 1 198 ? 0.830 6.501 -1.528 1.00 57.31 198 TYR A N 1
ATOM 1563 C CA . TYR A 1 198 ? -0.142 6.979 -2.505 1.00 57.31 198 TYR A CA 1
ATOM 1564 C C . TYR A 1 198 ? -1.423 7.327 -1.759 1.00 57.31 198 TYR A C 1
ATOM 1566 O O . TYR A 1 198 ? -2.161 6.431 -1.351 1.00 57.31 198 TYR A O 1
ATOM 1574 N N . THR A 1 199 ? -1.692 8.617 -1.581 1.00 68.19 199 THR A N 1
ATOM 1575 C CA . THR A 1 199 ? -2.907 9.078 -0.908 1.00 68.19 199 THR A CA 1
ATOM 1576 C C . THR A 1 199 ? -4.102 8.940 -1.844 1.00 68.19 199 THR A C 1
ATOM 1578 O O . THR A 1 199 ? -4.265 9.691 -2.807 1.00 68.19 199 THR A O 1
ATOM 1581 N N . ARG A 1 200 ? -4.977 7.975 -1.556 1.00 76.06 200 ARG A N 1
ATOM 1582 C CA . ARG A 1 200 ? -6.296 7.880 -2.186 1.00 76.06 200 ARG A CA 1
ATOM 1583 C C . ARG A 1 200 ? -7.335 8.481 -1.253 1.00 76.06 200 ARG A C 1
ATOM 1585 O O . ARG A 1 200 ? -7.492 8.014 -0.130 1.00 76.06 200 ARG A O 1
ATOM 1592 N N . ILE A 1 201 ? -8.068 9.476 -1.743 1.00 79.12 201 ILE A N 1
ATOM 1593 C CA . ILE A 1 201 ? -9.186 10.087 -1.019 1.00 79.12 201 ILE A CA 1
ATOM 1594 C C . ILE A 1 201 ? -10.478 9.402 -1.448 1.00 79.12 201 ILE A C 1
ATOM 1596 O O . ILE A 1 201 ? -10.772 9.318 -2.642 1.00 79.12 201 ILE A O 1
ATOM 1600 N N . THR A 1 202 ? -11.257 8.944 -0.474 1.00 81.81 202 THR A N 1
ATOM 1601 C CA . THR A 1 202 ? -12.587 8.373 -0.691 1.00 81.81 202 THR A CA 1
ATOM 1602 C C . THR A 1 202 ? -13.614 9.232 0.036 1.00 81.81 202 THR A C 1
ATOM 1604 O O . THR A 1 202 ? -13.465 9.529 1.222 1.00 81.81 202 THR A O 1
ATOM 1607 N N . ARG A 1 203 ? -14.638 9.671 -0.697 1.00 85.81 203 ARG A N 1
ATOM 1608 C CA . ARG A 1 203 ? -15.798 10.383 -0.149 1.00 85.81 203 ARG A CA 1
ATOM 1609 C C . ARG A 1 203 ? -16.944 9.401 0.060 1.00 85.81 203 ARG A C 1
ATOM 1611 O O . ARG A 1 203 ? -16.968 8.356 -0.587 1.00 85.81 203 ARG A O 1
ATOM 1618 N N . ASP A 1 204 ? -17.856 9.761 0.950 1.00 85.69 204 ASP A N 1
ATOM 1619 C CA . ASP A 1 204 ? -19.067 9.010 1.282 1.00 85.69 204 ASP A CA 1
ATOM 1620 C C . ASP A 1 204 ? -18.771 7.573 1.741 1.00 85.69 204 ASP A C 1
ATOM 1622 O O . ASP A 1 204 ? -19.494 6.627 1.425 1.00 85.69 204 ASP A O 1
ATOM 1626 N N . ILE A 1 205 ? -17.670 7.399 2.484 1.00 90.00 205 ILE A N 1
ATOM 1627 C CA . ILE A 1 205 ? -17.322 6.100 3.057 1.00 90.00 205 ILE A CA 1
ATOM 1628 C C . ILE A 1 205 ? -18.282 5.769 4.203 1.00 90.00 205 ILE A C 1
ATOM 1630 O O . ILE A 1 205 ? -18.538 6.594 5.074 1.00 90.00 205 ILE A O 1
ATOM 1634 N N . GLN A 1 206 ? -18.800 4.546 4.195 1.00 92.56 206 GLN A N 1
ATOM 1635 C CA . GLN A 1 206 ? -19.595 3.995 5.290 1.00 92.56 206 GLN A CA 1
ATOM 1636 C C . GLN A 1 206 ? -18.673 3.281 6.281 1.00 92.56 206 GLN A C 1
ATOM 1638 O O . GLN A 1 206 ? -17.649 2.727 5.878 1.00 92.56 206 GLN A O 1
ATOM 1643 N N . PHE A 1 207 ? -19.056 3.222 7.556 1.00 92.88 207 PHE A N 1
ATOM 1644 C CA . PHE A 1 207 ? -18.292 2.505 8.582 1.00 92.88 207 PHE A CA 1
ATOM 1645 C C . PHE A 1 207 ? -17.991 1.046 8.191 1.00 92.88 207 PHE A C 1
ATOM 1647 O O . PHE A 1 207 ? -16.871 0.576 8.377 1.00 92.88 207 PHE A O 1
ATOM 1654 N N . ASP A 1 208 ? -18.940 0.357 7.551 1.00 93.62 208 ASP A N 1
ATOM 1655 C CA . ASP A 1 208 ? -18.778 -1.031 7.091 1.00 93.62 208 ASP A CA 1
ATOM 1656 C C . ASP A 1 208 ? -17.693 -1.216 6.018 1.00 93.62 208 ASP A C 1
ATOM 1658 O O . ASP A 1 208 ? -17.205 -2.327 5.815 1.00 93.62 208 ASP A O 1
ATOM 1662 N N . ALA A 1 209 ? -17.288 -0.135 5.345 1.00 91.69 209 ALA A N 1
ATOM 1663 C CA . ALA A 1 209 ? -16.206 -0.148 4.365 1.00 91.69 209 ALA A CA 1
ATOM 1664 C C . ALA A 1 209 ? -14.813 0.021 4.999 1.00 91.69 209 ALA A C 1
ATOM 1666 O O . ALA A 1 209 ? -13.808 -0.058 4.288 1.00 91.69 209 ALA A O 1
ATOM 1667 N N . LEU A 1 210 ? -14.730 0.256 6.314 1.00 92.81 210 LEU A N 1
ATOM 1668 C CA . LEU A 1 210 ? -13.456 0.302 7.023 1.00 92.81 210 LEU A CA 1
ATOM 1669 C C . LEU A 1 210 ? -12.811 -1.089 7.130 1.00 92.81 210 LEU A C 1
ATOM 1671 O O . LEU A 1 210 ? -13.521 -2.104 7.170 1.00 92.81 210 LEU A O 1
ATOM 1675 N N . PRO A 1 211 ? -11.466 -1.142 7.235 1.00 93.12 211 PRO A N 1
ATOM 1676 C CA . PRO A 1 211 ? -10.748 -2.378 7.521 1.00 93.12 211 PRO A CA 1
ATOM 1677 C C . PRO A 1 211 ? -11.339 -3.102 8.731 1.00 93.12 211 PRO A C 1
ATOM 1679 O O . PRO A 1 211 ? -11.735 -2.476 9.720 1.00 93.12 211 PRO A O 1
ATOM 1682 N N . GLU A 1 212 ? -11.404 -4.430 8.653 1.00 93.19 212 GLU A N 1
ATOM 1683 C CA . GLU A 1 212 ? -12.017 -5.267 9.693 1.00 93.19 212 GLU A CA 1
ATOM 1684 C C . GLU A 1 212 ? -11.336 -5.038 11.049 1.00 93.19 212 GLU A C 1
ATOM 1686 O O . GLU A 1 212 ? -12.001 -4.963 12.080 1.00 93.19 212 GLU A O 1
ATOM 1691 N N . SER A 1 213 ? -10.018 -4.827 11.034 1.00 94.31 213 SER A N 1
ATOM 1692 C CA . SER A 1 213 ? -9.230 -4.554 12.232 1.00 94.31 213 SER A CA 1
ATOM 1693 C C . SER A 1 213 ? -9.652 -3.279 12.972 1.00 94.31 213 SER A C 1
ATOM 1695 O O . SER A 1 213 ? -9.577 -3.244 14.198 1.00 94.31 213 SER A O 1
ATOM 1697 N N . ILE A 1 214 ? -10.154 -2.266 12.253 1.00 95.31 214 ILE A N 1
ATOM 1698 C CA . ILE A 1 214 ? -10.706 -1.030 12.828 1.00 95.31 214 ILE A CA 1
ATOM 1699 C C . ILE A 1 214 ? -12.139 -1.246 13.306 1.00 95.31 214 ILE A C 1
ATOM 1701 O O . ILE A 1 214 ? -12.509 -0.797 14.391 1.00 95.31 214 ILE A O 1
ATOM 1705 N N . ARG A 1 215 ? -12.952 -1.976 12.534 1.00 95.06 215 ARG A N 1
ATOM 1706 C CA . ARG A 1 215 ? -14.343 -2.254 12.915 1.00 95.06 215 ARG A CA 1
ATOM 1707 C C . ARG A 1 215 ? -14.435 -3.033 14.227 1.00 95.06 215 ARG A C 1
ATOM 1709 O O . ARG A 1 215 ? -15.287 -2.721 15.052 1.00 95.06 215 ARG A O 1
ATOM 1716 N N . GLN A 1 216 ? -13.516 -3.970 14.457 1.00 93.88 216 GLN A N 1
ATOM 1717 C CA . GLN A 1 216 ? -13.449 -4.771 15.687 1.00 93.88 216 GLN A CA 1
ATOM 1718 C C . GLN A 1 216 ? -13.110 -3.963 16.948 1.00 93.88 216 GLN A C 1
ATOM 1720 O O . GLN A 1 216 ? -13.450 -4.386 18.051 1.00 93.88 216 GLN A O 1
ATOM 1725 N N . ILE A 1 217 ? -12.447 -2.813 16.803 1.00 94.62 217 ILE A N 1
ATOM 1726 C CA . ILE A 1 217 ? -12.036 -1.961 17.930 1.00 94.62 217 ILE A CA 1
ATOM 1727 C C . ILE A 1 217 ? -12.904 -0.712 18.082 1.00 94.62 217 ILE A C 1
ATOM 1729 O O . ILE A 1 217 ? -12.667 0.066 18.999 1.00 94.62 217 ILE A O 1
ATOM 1733 N N . ALA A 1 218 ? -13.895 -0.502 17.212 1.00 95.25 218 ALA A N 1
ATOM 1734 C CA . ALA A 1 218 ? -14.644 0.750 17.146 1.00 95.25 218 ALA A CA 1
ATOM 1735 C C . ALA A 1 218 ? -15.308 1.142 18.473 1.00 95.25 218 ALA A C 1
ATOM 1737 O O . ALA A 1 218 ? -15.263 2.307 18.847 1.00 95.25 218 ALA A O 1
ATOM 1738 N N . ASP A 1 219 ? -15.834 0.171 19.225 1.00 94.62 219 ASP A N 1
ATOM 1739 C CA . ASP A 1 219 ? -16.449 0.413 20.541 1.00 94.62 219 ASP A CA 1
ATOM 1740 C C . ASP A 1 219 ? -15.451 0.860 21.624 1.00 94.62 219 ASP A C 1
ATOM 1742 O O . ASP A 1 219 ? -15.853 1.350 22.675 1.00 94.62 219 ASP A O 1
ATOM 1746 N N . GLN A 1 220 ? -14.149 0.674 21.395 1.00 94.12 220 GLN A N 1
ATOM 1747 C CA . GLN A 1 220 ? -13.081 1.061 22.322 1.00 94.12 220 GLN A CA 1
ATOM 1748 C C . GLN A 1 220 ? -12.482 2.428 21.975 1.00 94.12 220 GLN A C 1
ATOM 1750 O O . GLN A 1 220 ? -11.655 2.943 22.730 1.00 94.12 220 GLN A O 1
ATOM 1755 N N . LEU A 1 221 ? -12.851 3.005 20.827 1.00 94.56 221 LEU A N 1
ATOM 1756 C CA . LEU A 1 221 ? -12.284 4.262 20.367 1.00 94.56 221 LEU A CA 1
ATOM 1757 C C . LEU A 1 221 ? -12.983 5.447 21.043 1.00 94.56 221 LEU A C 1
ATOM 1759 O O . LEU A 1 221 ? -14.213 5.487 21.102 1.00 94.56 221 LEU A O 1
ATOM 1763 N N . PRO A 1 222 ? -12.221 6.436 21.544 1.00 95.31 222 PRO A N 1
ATOM 1764 C CA . PRO A 1 222 ? -12.814 7.648 22.082 1.00 95.31 222 PRO A CA 1
ATOM 1765 C C . PRO A 1 222 ? -13.469 8.464 20.956 1.00 95.31 222 PRO A C 1
ATOM 1767 O O . PRO A 1 222 ? -13.016 8.391 19.805 1.00 95.31 222 PRO A O 1
ATOM 1770 N N . PRO A 1 223 ? -14.493 9.276 21.279 1.00 95.62 223 PRO A N 1
ATOM 1771 C CA . PRO A 1 223 ? -15.043 10.222 20.323 1.00 95.62 223 PRO A CA 1
ATOM 1772 C C . PRO A 1 223 ? -13.966 11.226 19.898 1.00 95.62 223 PRO A C 1
ATOM 1774 O O . PRO A 1 223 ? -13.138 11.656 20.705 1.00 95.62 223 PRO A O 1
ATOM 1777 N N . ALA A 1 224 ? -13.970 11.577 18.616 1.00 94.62 224 ALA A N 1
ATOM 1778 C CA . ALA A 1 224 ? -12.968 12.446 18.009 1.00 94.62 224 ALA A CA 1
ATOM 1779 C C . ALA A 1 224 ? -13.593 13.268 16.874 1.00 94.62 224 ALA A C 1
ATOM 1781 O O . ALA A 1 224 ? -14.772 13.122 16.563 1.00 94.62 224 ALA A O 1
ATOM 1782 N N . SER A 1 225 ? -12.831 14.182 16.282 1.00 92.25 225 SER A N 1
ATOM 1783 C CA . SER A 1 225 ? -13.177 14.831 15.009 1.00 92.25 225 SER A CA 1
ATOM 1784 C C . SER A 1 225 ? -12.531 14.111 13.824 1.00 92.25 225 SER A C 1
ATOM 1786 O O . SER A 1 225 ? -13.122 14.028 12.746 1.00 92.25 225 SER A O 1
ATOM 1788 N N . SER A 1 226 ? -11.346 13.534 14.031 1.00 93.81 226 SER A N 1
ATOM 1789 C CA . SER A 1 226 ? -10.725 12.607 13.093 1.00 93.81 226 SER A CA 1
ATOM 1790 C C . SER A 1 226 ? -9.847 11.578 13.807 1.00 93.81 226 SER A C 1
ATOM 1792 O O . SER A 1 226 ? -9.367 11.803 14.922 1.00 93.81 226 SER A O 1
ATOM 1794 N N . TRP A 1 227 ? -9.635 10.443 13.141 1.00 96.56 227 TRP A N 1
ATOM 1795 C CA . TRP A 1 227 ? -8.729 9.383 13.578 1.00 96.56 227 TRP A CA 1
ATOM 1796 C C . TRP A 1 227 ? -7.714 9.110 12.476 1.00 96.56 227 TRP A C 1
ATOM 1798 O O . TRP A 1 227 ? -8.093 8.965 11.313 1.00 96.56 227 TRP A O 1
ATOM 1808 N N . THR A 1 228 ? -6.439 8.995 12.839 1.00 95.81 228 THR A N 1
ATOM 1809 C CA . THR A 1 228 ? -5.374 8.545 11.932 1.00 95.81 228 THR A CA 1
ATOM 1810 C C . THR A 1 228 ? -4.818 7.224 12.434 1.00 95.81 228 THR A C 1
ATOM 1812 O O . THR A 1 228 ? -4.161 7.189 13.469 1.00 95.81 228 THR A O 1
ATOM 1815 N N . PHE A 1 229 ? -5.067 6.144 11.701 1.00 96.31 229 PHE A N 1
ATOM 1816 C CA . PHE A 1 229 ? -4.626 4.790 12.017 1.00 96.31 229 PHE A CA 1
ATOM 1817 C C . PHE A 1 229 ? -3.367 4.411 11.241 1.00 96.31 229 PHE A C 1
ATOM 1819 O O . PHE A 1 229 ? -3.253 4.690 10.048 1.00 96.31 229 PHE A O 1
ATOM 1826 N N . TYR A 1 230 ? -2.473 3.687 11.905 1.00 95.12 230 TYR A N 1
ATOM 1827 C CA . TYR A 1 230 ? -1.344 2.973 11.319 1.00 95.12 230 TYR A CA 1
ATOM 1828 C C . TYR A 1 230 ? -1.558 1.489 11.604 1.00 95.12 230 TYR A C 1
ATOM 1830 O O . TYR A 1 230 ? -1.400 1.026 12.737 1.00 95.12 230 TYR A O 1
ATOM 1838 N N . ILE A 1 231 ? -1.988 0.763 10.576 1.00 94.69 231 ILE A N 1
ATOM 1839 C CA . ILE A 1 231 ? -2.439 -0.622 10.686 1.00 94.69 231 ILE A CA 1
ATOM 1840 C C . ILE A 1 231 ? -1.322 -1.525 10.154 1.00 94.69 231 ILE A C 1
ATOM 1842 O O . ILE A 1 231 ? -1.111 -1.546 8.933 1.00 94.69 231 ILE A O 1
ATOM 1846 N N . PRO A 1 232 ? -0.599 -2.255 11.028 1.00 93.50 232 PRO A N 1
ATOM 1847 C CA . PRO A 1 232 ? 0.401 -3.209 10.573 1.00 93.50 232 PRO A CA 1
ATOM 1848 C C . PRO A 1 232 ? -0.254 -4.318 9.755 1.00 93.50 232 PRO A C 1
ATOM 1850 O O . PRO A 1 232 ? -1.379 -4.742 10.049 1.00 93.50 232 PRO A O 1
ATOM 1853 N N . TYR A 1 233 ? 0.467 -4.827 8.759 1.00 88.62 233 TYR A N 1
ATOM 1854 C CA . TYR A 1 233 ? -0.040 -5.893 7.894 1.00 88.62 233 TYR A CA 1
ATOM 1855 C C . TYR A 1 233 ? -0.517 -7.113 8.695 1.00 88.62 233 TYR A C 1
ATOM 1857 O O . TYR A 1 233 ? -1.558 -7.700 8.386 1.00 88.62 233 TYR A O 1
ATOM 1865 N N . GLU A 1 234 ? 0.220 -7.490 9.744 1.00 90.56 234 GLU A N 1
ATOM 1866 C CA . GLU A 1 234 ? -0.121 -8.643 10.572 1.00 90.56 234 GLU A CA 1
ATOM 1867 C C . GLU A 1 234 ? -1.456 -8.471 11.313 1.00 90.56 234 GLU A C 1
ATOM 1869 O O . GLU A 1 234 ? -2.205 -9.442 11.433 1.00 90.56 234 GLU A O 1
ATOM 1874 N N . ALA A 1 235 ? -1.790 -7.254 11.761 1.00 92.44 235 ALA A N 1
ATOM 1875 C CA . ALA A 1 235 ? -3.057 -6.989 12.444 1.00 92.44 235 ALA A CA 1
ATOM 1876 C C . ALA A 1 235 ? -4.248 -7.105 11.490 1.00 92.44 235 ALA A C 1
ATOM 1878 O O . ALA A 1 235 ? -5.261 -7.710 11.842 1.00 92.44 235 ALA A O 1
ATOM 1879 N N . GLU A 1 236 ? -4.116 -6.578 10.270 1.00 90.88 236 GLU A N 1
ATOM 1880 C CA . GLU A 1 236 ? -5.179 -6.671 9.268 1.00 90.88 236 GLU A CA 1
ATOM 1881 C C . GLU A 1 236 ? -5.407 -8.120 8.827 1.00 90.88 236 GLU A C 1
ATOM 1883 O O . GLU A 1 236 ? -6.547 -8.572 8.755 1.00 90.88 236 GLU A O 1
ATOM 1888 N N . GLN A 1 237 ? -4.337 -8.892 8.600 1.00 90.00 237 GLN A N 1
ATOM 1889 C CA . GLN A 1 237 ? -4.469 -10.319 8.284 1.00 90.00 237 GLN A CA 1
ATOM 1890 C C . GLN A 1 237 ? -5.155 -11.099 9.401 1.00 90.00 237 GLN A C 1
ATOM 1892 O O . GLN A 1 237 ? -6.053 -11.894 9.125 1.00 90.00 237 GLN A O 1
ATOM 1897 N N . ALA A 1 238 ? -4.753 -10.869 10.654 1.00 91.81 238 ALA A N 1
ATOM 1898 C CA . ALA A 1 238 ? -5.352 -11.544 11.797 1.00 91.81 238 ALA A CA 1
ATOM 1899 C C . ALA A 1 238 ? -6.851 -11.221 11.915 1.00 91.81 238 ALA A C 1
ATOM 1901 O O . ALA A 1 238 ? -7.654 -12.128 12.140 1.00 91.81 238 ALA A O 1
ATOM 1902 N N . ALA A 1 239 ? -7.237 -9.960 11.700 1.00 92.25 239 ALA A N 1
ATOM 1903 C CA . ALA A 1 239 ? -8.633 -9.536 11.712 1.00 92.25 239 ALA A CA 1
ATOM 1904 C C . ALA A 1 239 ? -9.442 -10.163 10.560 1.00 92.25 239 ALA A C 1
ATOM 1906 O O . ALA A 1 239 ? -10.518 -10.713 10.799 1.00 92.25 239 ALA A O 1
ATOM 1907 N N . GLU A 1 240 ? -8.909 -10.166 9.330 1.00 90.62 240 GLU A N 1
ATOM 1908 C CA . GLU A 1 240 ? -9.543 -10.812 8.170 1.00 90.62 240 GLU A CA 1
ATOM 1909 C C . GLU A 1 240 ? -9.708 -12.332 8.364 1.00 90.62 240 GLU A C 1
ATOM 1911 O O . GLU A 1 240 ? -10.713 -12.921 7.956 1.00 90.62 240 GLU A O 1
ATOM 1916 N N . GLU A 1 241 ? -8.715 -13.006 8.946 1.00 91.25 241 GLU A N 1
ATOM 1917 C CA . GLU A 1 241 ? -8.786 -14.434 9.269 1.00 91.25 241 GLU A CA 1
ATOM 1918 C C . GLU A 1 241 ? -9.810 -14.726 10.363 1.00 91.25 241 GLU A C 1
ATOM 1920 O O . GLU A 1 241 ? -10.599 -15.662 10.216 1.00 91.25 241 GLU A O 1
ATOM 1925 N N . ALA A 1 242 ? -9.842 -13.918 11.424 1.00 91.69 242 ALA A N 1
ATOM 1926 C CA . ALA A 1 242 ? -10.831 -14.039 12.489 1.00 91.69 242 ALA A CA 1
ATOM 1927 C C . ALA A 1 242 ? -12.257 -13.838 11.953 1.00 91.69 242 ALA A C 1
ATOM 1929 O O . ALA A 1 242 ? -13.134 -14.657 12.232 1.00 91.69 242 ALA A O 1
ATOM 1930 N N . GLY A 1 243 ? -12.472 -12.820 11.112 1.00 89.75 243 GLY A N 1
ATOM 1931 C CA . GLY A 1 243 ? -13.759 -12.564 10.463 1.00 89.75 243 GLY A CA 1
ATOM 1932 C C . GLY A 1 243 ? -14.203 -13.719 9.560 1.00 89.75 243 GLY A C 1
ATOM 1933 O O . GLY A 1 243 ? -15.355 -14.150 9.622 1.00 89.75 243 GLY A O 1
ATOM 1934 N N . ARG A 1 244 ? -13.281 -14.296 8.774 1.00 90.00 244 ARG A N 1
ATOM 1935 C CA . ARG A 1 244 ? -13.571 -15.484 7.949 1.00 90.00 244 ARG A CA 1
ATOM 1936 C C . ARG A 1 244 ? -13.958 -16.696 8.789 1.00 90.00 244 ARG A C 1
ATOM 1938 O O . ARG A 1 244 ? -14.949 -17.346 8.469 1.00 90.00 244 ARG A O 1
ATOM 1945 N N . ARG A 1 245 ? -13.216 -16.981 9.863 1.00 92.00 245 ARG A N 1
ATOM 1946 C CA . ARG A 1 245 ? -13.531 -18.093 10.773 1.00 92.00 245 ARG A CA 1
ATOM 1947 C C . ARG A 1 245 ? -14.895 -17.900 11.429 1.00 92.00 245 ARG A C 1
ATOM 1949 O O . ARG A 1 245 ? -15.709 -18.812 11.402 1.00 92.00 245 ARG A O 1
ATOM 1956 N N . ALA A 1 246 ? -15.193 -16.697 11.918 1.00 91.62 246 ALA A N 1
ATOM 1957 C CA . ALA A 1 246 ? -16.494 -16.389 12.504 1.00 91.62 246 ALA A CA 1
ATOM 1958 C C . ALA A 1 246 ? -17.647 -16.567 11.497 1.00 91.62 246 ALA A C 1
ATOM 1960 O O . ALA A 1 246 ? -18.696 -17.112 11.843 1.00 91.62 246 ALA A O 1
ATOM 1961 N N . ALA A 1 247 ? -17.454 -16.153 10.241 1.00 90.75 247 ALA A N 1
ATOM 1962 C CA . ALA A 1 247 ? -18.440 -16.351 9.182 1.00 90.75 247 ALA A CA 1
ATOM 1963 C C . ALA A 1 247 ? -18.658 -17.840 8.858 1.00 90.75 247 ALA A C 1
ATOM 1965 O O . ALA A 1 247 ? -19.804 -18.272 8.724 1.00 90.75 247 ALA A O 1
ATOM 1966 N N . GLN A 1 248 ? -17.580 -18.629 8.784 1.00 91.31 248 GLN A N 1
ATOM 1967 C CA . GLN A 1 248 ? -17.646 -20.081 8.589 1.00 91.31 248 GLN A CA 1
ATOM 1968 C C . GLN A 1 248 ? -18.357 -20.773 9.759 1.00 91.31 248 GLN A C 1
ATOM 1970 O O . GLN A 1 248 ? -19.264 -21.570 9.534 1.00 91.31 248 GLN A O 1
ATOM 1975 N N . ASP A 1 249 ? -18.037 -20.416 11.002 1.00 94.38 249 ASP A N 1
ATOM 1976 C CA . ASP A 1 249 ? -18.692 -20.967 12.191 1.00 94.38 249 ASP A CA 1
ATOM 1977 C C . ASP A 1 249 ? -20.190 -20.639 12.221 1.00 94.38 249 ASP A C 1
ATOM 1979 O O . ASP A 1 249 ? -21.018 -21.490 12.554 1.00 94.38 249 ASP A O 1
ATOM 1983 N N . MET A 1 250 ? -20.573 -19.414 11.843 1.00 92.81 250 MET A N 1
ATOM 1984 C CA . MET A 1 250 ? -21.983 -19.035 11.733 1.00 92.81 250 MET A CA 1
ATOM 1985 C C . MET A 1 250 ? -22.704 -19.794 10.617 1.00 92.81 250 MET A C 1
ATOM 1987 O O . MET A 1 250 ? -23.852 -20.202 10.814 1.00 92.81 250 MET A O 1
ATOM 1991 N N . ALA A 1 251 ? -22.054 -20.010 9.472 1.00 92.69 251 ALA A N 1
ATOM 1992 C CA . ALA A 1 251 ? -22.606 -20.806 8.381 1.00 92.69 251 ALA A CA 1
ATOM 1993 C C . ALA A 1 251 ? -22.827 -22.262 8.817 1.00 92.69 251 ALA A C 1
ATOM 1995 O O . ALA A 1 251 ? -23.934 -22.778 8.655 1.00 92.69 251 ALA A O 1
ATOM 1996 N N . THR A 1 252 ? -21.834 -22.870 9.470 1.00 93.69 252 THR A N 1
ATOM 1997 C CA . THR A 1 252 ? -21.916 -24.231 10.018 1.00 93.69 252 THR A CA 1
ATOM 1998 C C . THR A 1 252 ? -23.042 -24.344 11.043 1.00 93.69 252 THR A C 1
ATOM 2000 O O . THR A 1 252 ? -23.916 -25.193 10.904 1.00 93.69 252 THR A O 1
ATOM 2003 N N . ARG A 1 253 ? -23.125 -23.427 12.017 1.00 94.75 253 ARG A N 1
ATOM 2004 C CA . ARG A 1 253 ? -24.212 -23.420 13.017 1.00 94.75 253 ARG A CA 1
ATOM 2005 C C . ARG A 1 253 ? -25.591 -23.237 12.391 1.00 94.75 253 ARG A C 1
ATOM 2007 O O . ARG A 1 253 ? -26.573 -23.817 12.857 1.00 94.75 253 ARG A O 1
ATOM 2014 N N . ARG A 1 254 ? -25.701 -22.398 11.356 1.00 94.00 254 ARG A N 1
ATOM 2015 C CA . ARG A 1 254 ? -26.954 -22.215 10.613 1.00 94.00 254 ARG A CA 1
ATOM 2016 C C . ARG A 1 254 ? -27.344 -23.505 9.901 1.00 94.00 254 ARG A C 1
ATOM 2018 O O . ARG A 1 254 ? -28.513 -23.878 9.936 1.00 94.00 254 ARG A O 1
ATOM 2025 N N . GLU A 1 255 ? -26.385 -24.179 9.283 1.00 92.44 255 GLU A N 1
ATOM 2026 C CA . GLU A 1 255 ? -26.604 -25.453 8.615 1.00 92.44 255 GLU A CA 1
ATOM 2027 C C . GLU A 1 255 ? -27.001 -26.558 9.600 1.00 92.44 255 GLU A C 1
ATOM 2029 O O . GLU A 1 255 ? -27.986 -27.246 9.357 1.00 92.44 255 GLU A O 1
ATOM 2034 N N . GLU A 1 256 ? -26.320 -26.681 10.738 1.00 92.81 256 GLU A N 1
ATOM 2035 C CA . GLU A 1 256 ? -26.677 -27.619 11.809 1.00 92.81 256 GLU A CA 1
ATOM 2036 C C . GLU A 1 256 ? -28.110 -27.391 12.305 1.00 92.81 256 GLU A C 1
ATOM 2038 O O . GLU A 1 256 ? -28.881 -28.342 12.437 1.00 92.81 256 GLU A O 1
ATOM 2043 N N . ARG A 1 257 ? -28.516 -26.129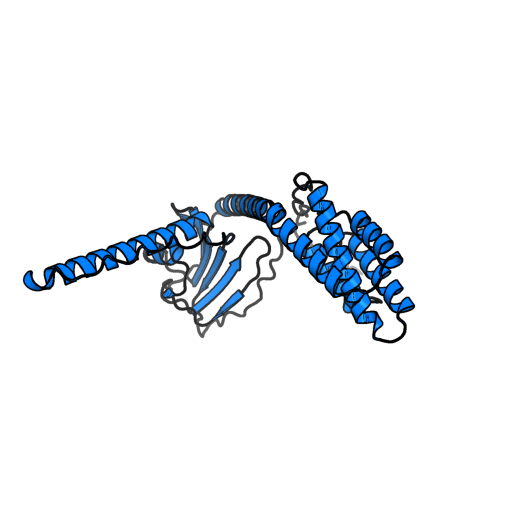 12.511 1.00 94.50 257 ARG A N 1
ATOM 2044 C CA . ARG A 1 257 ? -29.907 -25.802 12.872 1.00 94.50 257 ARG A CA 1
ATOM 2045 C C . ARG A 1 257 ? -30.895 -26.200 11.782 1.00 94.50 257 ARG A C 1
ATOM 2047 O O . ARG A 1 257 ? -31.953 -26.733 12.095 1.00 94.50 257 ARG A O 1
ATOM 2054 N N . LEU A 1 258 ? -30.570 -25.971 10.510 1.00 92.69 258 LEU A N 1
ATOM 2055 C CA . LEU A 1 258 ? -31.421 -26.412 9.402 1.00 92.69 258 LEU A CA 1
ATOM 2056 C C . LEU A 1 258 ? -31.508 -27.943 9.345 1.00 92.69 258 LEU A C 1
ATOM 2058 O O . LEU A 1 258 ? -32.592 -28.482 9.151 1.00 92.69 258 LEU A O 1
ATOM 2062 N N . GLN A 1 259 ? -30.406 -28.650 9.593 1.00 88.38 259 GLN A N 1
ATOM 2063 C CA . GLN A 1 259 ? -30.377 -30.112 9.646 1.00 88.38 259 GLN A CA 1
ATOM 2064 C C . GLN A 1 259 ? -31.181 -30.693 10.813 1.00 88.38 259 GLN A C 1
ATOM 2066 O O . GLN A 1 259 ? -31.627 -31.835 10.715 1.00 88.38 259 GLN A O 1
ATOM 2071 N N . GLN A 1 260 ? -31.354 -29.954 11.910 1.00 91.88 260 GLN A N 1
ATOM 2072 C CA . GLN A 1 260 ? -32.225 -30.352 13.021 1.00 91.88 260 GLN A CA 1
ATOM 2073 C C . GLN A 1 260 ? -33.716 -30.206 12.683 1.00 91.88 260 GLN A C 1
ATOM 2075 O O . GLN A 1 260 ? -34.538 -30.886 13.287 1.00 91.88 260 GLN A O 1
ATOM 2080 N N . LEU A 1 261 ? -34.072 -29.350 11.718 1.00 92.88 261 LEU A N 1
ATOM 2081 C CA . LEU A 1 261 ? -35.458 -29.146 11.280 1.00 92.88 261 LEU A CA 1
ATOM 2082 C C . LEU A 1 261 ? -35.897 -30.121 10.176 1.00 92.88 261 LEU A C 1
ATOM 2084 O O . LEU A 1 261 ? -37.093 -30.251 9.921 1.00 92.88 261 LEU A O 1
ATOM 2088 N N . ILE A 1 262 ? -34.956 -30.793 9.506 1.00 89.25 262 ILE A N 1
ATOM 2089 C CA . ILE A 1 262 ? -35.259 -31.769 8.453 1.00 89.25 262 ILE A CA 1
ATOM 2090 C C . ILE A 1 262 ? -35.680 -33.101 9.102 1.00 89.25 262 ILE A C 1
ATOM 2092 O O . ILE A 1 262 ? -34.892 -33.664 9.863 1.00 89.25 262 ILE A O 1
ATOM 2096 N N . PRO A 1 263 ? -36.873 -33.647 8.788 1.00 88.31 263 PRO A N 1
ATOM 2097 C CA . PRO A 1 263 ? -37.312 -34.949 9.288 1.00 88.31 263 PRO A CA 1
ATOM 2098 C C . PRO A 1 263 ? -36.348 -36.085 8.910 1.00 88.31 263 PRO A C 1
ATOM 2100 O O . PRO A 1 263 ? -35.859 -36.136 7.780 1.00 88.31 263 PRO A O 1
ATOM 2103 N N . ASP A 1 264 ? -36.144 -37.046 9.817 1.00 85.25 264 ASP A N 1
ATOM 2104 C CA . ASP A 1 264 ? -35.128 -38.108 9.682 1.00 85.25 264 ASP A CA 1
ATOM 2105 C C . ASP A 1 264 ? -35.218 -38.919 8.377 1.00 85.25 264 ASP A C 1
ATOM 2107 O O . ASP A 1 264 ? -34.198 -39.329 7.823 1.00 85.25 264 ASP A O 1
ATOM 2111 N N . HIS A 1 265 ? -36.418 -39.100 7.820 1.00 84.62 265 HIS A N 1
ATOM 2112 C CA . HIS A 1 265 ? -36.612 -39.853 6.576 1.00 84.62 265 HIS A CA 1
ATOM 2113 C C . HIS A 1 265 ? -36.061 -39.148 5.320 1.00 84.62 265 HIS A C 1
ATOM 2115 O O . HIS A 1 265 ? -35.907 -39.795 4.287 1.00 84.62 265 HIS A O 1
ATOM 2121 N N . MET A 1 266 ? -35.729 -37.853 5.389 1.00 78.69 266 MET A N 1
ATOM 2122 C CA . MET A 1 266 ? -35.121 -37.102 4.278 1.00 78.69 266 MET A CA 1
ATOM 2123 C C . MET A 1 266 ? -33.598 -36.931 4.405 1.00 78.69 266 MET A C 1
ATOM 2125 O O . MET A 1 266 ? -32.960 -36.396 3.498 1.00 78.69 266 MET A O 1
ATOM 2129 N N . ARG A 1 267 ? -32.979 -37.400 5.498 1.00 74.81 267 ARG A N 1
ATOM 2130 C CA . ARG A 1 267 ? -31.551 -37.164 5.790 1.00 74.81 267 ARG A CA 1
ATOM 2131 C C . ARG A 1 267 ? -30.582 -37.949 4.899 1.00 74.81 267 ARG A C 1
ATOM 2133 O O . ARG A 1 267 ? -29.470 -37.490 4.659 1.00 74.81 267 ARG A O 1
ATOM 2140 N N . ASN A 1 268 ? -31.004 -39.096 4.365 1.00 80.38 268 ASN A N 1
ATOM 2141 C CA . ASN A 1 268 ? -30.105 -40.062 3.717 1.00 80.38 268 ASN A CA 1
ATOM 2142 C C . ASN A 1 268 ? -29.717 -39.740 2.260 1.00 80.38 268 ASN A C 1
ATOM 2144 O O . ASN A 1 268 ? -28.946 -40.488 1.671 1.00 80.38 268 ASN A O 1
ATOM 2148 N N . SER A 1 269 ? -30.224 -38.654 1.665 1.00 77.62 269 SER A N 1
ATOM 2149 C CA . SER A 1 269 ? -30.001 -38.351 0.235 1.00 77.62 269 SER A CA 1
ATOM 2150 C C . SER A 1 269 ? -29.086 -37.150 -0.024 1.00 77.62 269 SER A C 1
ATOM 2152 O O . SER A 1 269 ? -29.024 -36.663 -1.153 1.00 77.62 269 SER A O 1
ATOM 2154 N N . ARG A 1 270 ? -28.401 -36.615 0.996 1.00 67.44 270 ARG A N 1
ATOM 2155 C CA . ARG A 1 270 ? -27.637 -35.375 0.819 1.00 67.44 270 ARG A CA 1
ATOM 2156 C C . ARG A 1 270 ? -26.231 -35.649 0.260 1.00 67.44 270 ARG A C 1
ATOM 2158 O O . ARG A 1 270 ? -25.497 -36.434 0.858 1.00 67.44 270 ARG A O 1
ATOM 2165 N N . PRO A 1 271 ? -25.829 -34.999 -0.848 1.00 73.44 271 PRO A N 1
ATOM 2166 C CA . PRO A 1 271 ? -24.459 -35.081 -1.342 1.00 73.44 271 PRO A CA 1
ATOM 2167 C C . PRO A 1 271 ? -23.483 -34.492 -0.318 1.00 73.44 271 PRO A C 1
ATOM 2169 O O . PRO A 1 271 ? -23.819 -33.543 0.396 1.00 73.44 271 PRO A O 1
ATOM 2172 N N . ALA A 1 272 ? -22.276 -35.062 -0.256 1.00 76.25 272 ALA A N 1
ATOM 2173 C CA . ALA A 1 272 ? -21.201 -34.549 0.584 1.00 76.25 272 ALA A CA 1
ATOM 2174 C C . ALA A 1 272 ? -20.942 -33.065 0.262 1.00 76.25 272 ALA A C 1
ATOM 2176 O O . ALA A 1 272 ? -21.006 -32.684 -0.914 1.00 76.25 272 ALA A O 1
ATOM 2177 N N . PRO A 1 273 ? -20.666 -32.221 1.274 1.00 74.38 273 PRO A N 1
ATOM 2178 C CA . PRO A 1 273 ? -20.332 -30.830 1.022 1.00 74.38 273 PRO A CA 1
ATOM 2179 C C . PRO A 1 273 ? -19.111 -30.768 0.093 1.00 74.38 273 PRO A C 1
ATOM 2181 O O . PRO A 1 273 ? -18.170 -31.551 0.268 1.00 74.38 273 PRO A O 1
ATOM 2184 N N . PRO A 1 274 ? -19.122 -29.879 -0.915 1.00 74.00 274 PRO A N 1
ATOM 2185 C CA . PRO A 1 274 ? -17.976 -29.709 -1.792 1.00 74.00 274 PRO A CA 1
ATOM 2186 C C . PRO A 1 274 ? -16.752 -29.367 -0.943 1.00 74.00 274 PRO A C 1
ATOM 2188 O O . PRO A 1 274 ? -16.807 -28.479 -0.093 1.00 74.00 274 PRO A O 1
ATOM 2191 N N . THR A 1 275 ? -15.652 -30.091 -1.154 1.00 77.56 275 THR A N 1
ATOM 2192 C CA . THR A 1 275 ? -14.375 -29.783 -0.511 1.00 77.56 275 THR A CA 1
ATOM 2193 C C . THR A 1 275 ? -13.939 -28.402 -0.986 1.00 77.56 275 THR A C 1
ATOM 2195 O O . THR A 1 275 ? -13.587 -28.229 -2.153 1.00 77.56 275 THR A O 1
ATOM 2198 N N . GLU A 1 276 ? -14.032 -27.403 -0.110 1.00 74.62 276 GLU A N 1
ATOM 2199 C CA . GLU A 1 276 ? -13.648 -26.029 -0.422 1.00 74.62 276 GLU A CA 1
ATOM 2200 C C . GLU A 1 276 ? -12.144 -26.015 -0.726 1.00 74.62 276 GLU A C 1
ATOM 2202 O O . GLU A 1 276 ? -11.310 -26.286 0.141 1.00 74.62 276 GLU A O 1
ATOM 2207 N N . ALA A 1 277 ? -11.789 -25.794 -1.994 1.00 77.56 277 ALA A N 1
ATOM 2208 C CA . ALA A 1 277 ? -10.396 -25.699 -2.403 1.00 77.56 277 ALA A CA 1
ATOM 2209 C C . ALA A 1 277 ? -9.726 -24.569 -1.612 1.00 77.56 277 ALA A C 1
ATOM 2211 O O . ALA A 1 277 ? -10.280 -23.473 -1.507 1.00 77.56 277 ALA A O 1
ATOM 2212 N N . ALA A 1 278 ? -8.540 -24.837 -1.056 1.00 76.75 278 ALA A N 1
ATOM 2213 C CA . ALA A 1 278 ? -7.791 -23.846 -0.294 1.00 76.75 278 ALA A CA 1
ATOM 2214 C C . ALA A 1 278 ? -7.654 -22.561 -1.123 1.00 76.75 278 ALA A C 1
ATOM 2216 O O . ALA A 1 278 ? -7.093 -22.580 -2.221 1.00 76.75 278 ALA A O 1
ATOM 2217 N N . ALA A 1 279 ? -8.202 -21.456 -0.610 1.00 73.88 279 ALA A N 1
ATOM 2218 C CA . ALA A 1 279 ? -8.100 -20.170 -1.279 1.00 73.88 279 ALA A CA 1
ATOM 2219 C C . ALA A 1 279 ? -6.615 -19.856 -1.539 1.00 73.88 279 ALA A C 1
ATOM 2221 O O . ALA A 1 279 ? -5.786 -20.089 -0.650 1.00 73.88 279 ALA A O 1
ATOM 2222 N N . PRO A 1 280 ? -6.258 -19.343 -2.731 1.00 74.19 280 PRO A N 1
ATOM 2223 C CA . PRO A 1 280 ? -4.872 -19.026 -3.040 1.00 74.19 280 PRO A CA 1
ATOM 2224 C C . PRO A 1 280 ? -4.302 -18.067 -1.982 1.00 74.19 280 PRO A C 1
ATOM 2226 O O . PRO A 1 280 ? -5.037 -17.204 -1.483 1.00 74.19 280 PRO A O 1
ATOM 2229 N N . PRO A 1 281 ? -3.010 -18.202 -1.623 1.00 70.31 281 PRO A N 1
ATOM 2230 C CA . PRO A 1 281 ? -2.378 -17.327 -0.646 1.00 70.31 281 PRO A CA 1
ATOM 2231 C C . PRO A 1 281 ? -2.551 -15.878 -1.096 1.00 70.31 281 PRO A C 1
ATOM 2233 O O . PRO A 1 281 ? -2.145 -15.505 -2.198 1.00 70.31 281 PRO A O 1
ATOM 2236 N N . ARG A 1 282 ? -3.206 -15.068 -0.256 1.00 72.62 282 ARG A N 1
ATOM 2237 C CA . ARG A 1 282 ? -3.441 -13.658 -0.564 1.00 72.62 282 ARG A CA 1
ATOM 2238 C C . ARG A 1 282 ? -2.102 -12.946 -0.669 1.00 72.62 282 ARG A C 1
ATOM 2240 O O . ARG A 1 282 ? -1.192 -13.165 0.131 1.00 72.62 282 ARG A O 1
ATOM 2247 N N . GLU A 1 283 ? -1.990 -12.081 -1.666 1.00 76.38 283 GLU A N 1
ATOM 2248 C CA . GLU A 1 283 ? -0.828 -11.220 -1.792 1.00 76.38 283 GLU A CA 1
ATOM 2249 C C . GLU A 1 283 ? -0.729 -10.321 -0.551 1.00 76.38 283 GLU A C 1
ATOM 2251 O O . GLU A 1 283 ? -1.707 -9.678 -0.159 1.00 76.38 283 GLU A O 1
ATOM 2256 N N . ARG A 1 284 ? 0.443 -10.318 0.102 1.00 71.19 284 ARG A N 1
ATOM 2257 C CA . ARG A 1 284 ? 0.700 -9.451 1.258 1.00 71.19 284 ARG A CA 1
ATOM 2258 C C . ARG A 1 284 ? 0.506 -7.992 0.847 1.00 71.19 284 ARG A C 1
ATOM 2260 O O . ARG A 1 284 ? 1.186 -7.537 -0.070 1.00 71.19 284 ARG A O 1
ATOM 2267 N N . LYS A 1 285 ? -0.385 -7.278 1.534 1.00 77.88 285 LYS A N 1
ATOM 2268 C CA . LYS A 1 285 ? -0.551 -5.828 1.390 1.00 77.88 285 LYS A CA 1
ATOM 2269 C C . LYS A 1 285 ? 0.400 -5.132 2.371 1.00 77.88 285 LYS A C 1
ATOM 2271 O O . LYS A 1 285 ? 0.581 -5.643 3.467 1.00 77.88 285 LYS A O 1
ATOM 2276 N N . PRO A 1 286 ? 1.040 -4.023 2.004 1.00 79.75 286 PRO A N 1
ATOM 2277 C CA . PRO A 1 286 ? 1.916 -3.309 2.929 1.00 79.75 286 PRO A CA 1
ATOM 2278 C C . PRO A 1 286 ? 1.120 -2.579 4.030 1.00 79.75 286 PRO A C 1
ATOM 2280 O O . PRO A 1 286 ? -0.110 -2.521 3.945 1.00 79.75 286 PRO A O 1
ATOM 2283 N N . LEU A 1 287 ? 1.829 -1.987 5.008 1.00 83.88 287 LEU A N 1
ATOM 2284 C CA . LEU A 1 287 ? 1.291 -1.036 5.994 1.00 83.88 287 LEU A CA 1
ATOM 2285 C C . LEU A 1 287 ? 0.203 -0.142 5.389 1.00 83.88 287 LEU A C 1
ATOM 2287 O O . LEU A 1 287 ? 0.414 0.483 4.340 1.00 83.88 287 LEU A O 1
ATOM 2291 N N . LEU A 1 288 ? -0.923 -0.051 6.093 1.00 86.62 288 LEU A N 1
ATOM 2292 C CA . LEU A 1 288 ? -2.027 0.828 5.742 1.00 86.62 288 LEU A CA 1
ATOM 2293 C C . LEU A 1 288 ? -2.079 1.991 6.734 1.00 86.62 288 LEU A C 1
ATOM 2295 O O . LEU A 1 288 ? -2.358 1.796 7.918 1.00 86.62 288 LEU A O 1
ATOM 2299 N N . ARG A 1 289 ? -1.838 3.206 6.240 1.00 90.25 289 ARG A N 1
ATOM 2300 C CA . ARG A 1 289 ? -2.160 4.436 6.965 1.00 90.25 289 ARG A CA 1
ATOM 2301 C C . ARG A 1 289 ? -3.535 4.909 6.516 1.00 90.25 289 ARG A C 1
ATOM 2303 O O . ARG A 1 289 ? -3.770 5.088 5.324 1.00 90.25 289 ARG A O 1
ATOM 2310 N N . LEU A 1 290 ? -4.450 5.069 7.460 1.00 91.06 290 LEU A N 1
ATOM 2311 C CA . LEU A 1 290 ? -5.848 5.384 7.191 1.00 91.06 290 LEU A CA 1
ATOM 2312 C C . LEU A 1 290 ? -6.275 6.566 8.056 1.00 91.06 290 LEU A C 1
ATOM 2314 O O . LEU A 1 290 ? -6.342 6.426 9.272 1.00 91.06 290 LEU A O 1
ATOM 2318 N N . LYS A 1 291 ? -6.604 7.708 7.450 1.00 91.88 291 LYS A N 1
ATOM 2319 C CA . LYS A 1 291 ? -7.262 8.817 8.156 1.00 91.88 291 LYS A CA 1
ATOM 2320 C C . LYS A 1 291 ? -8.753 8.796 7.850 1.00 91.88 291 LYS A C 1
ATOM 2322 O O . LYS A 1 291 ? -9.122 8.651 6.689 1.00 91.88 291 LYS A O 1
ATOM 2327 N N . VAL A 1 292 ? -9.607 8.942 8.859 1.00 92.19 292 VAL A N 1
ATOM 2328 C CA . VAL A 1 292 ? -11.073 9.000 8.714 1.00 92.19 292 VAL A CA 1
ATOM 2329 C C . VAL A 1 292 ? -11.649 10.163 9.507 1.00 92.19 292 VAL A C 1
ATOM 2331 O O . VAL A 1 292 ? -11.140 10.500 10.576 1.00 92.19 292 VAL A O 1
ATOM 2334 N N . TRP A 1 293 ? -12.693 10.791 8.970 1.00 91.50 293 TRP A N 1
ATOM 2335 C CA . TRP A 1 293 ? -13.378 11.919 9.602 1.00 91.50 293 TRP A CA 1
ATOM 2336 C C . TRP A 1 293 ? -14.802 12.084 9.054 1.00 91.50 293 TRP A C 1
ATOM 2338 O O . TRP A 1 293 ? -15.154 11.529 8.004 1.00 91.50 293 TRP A O 1
ATOM 2348 N N . LYS A 1 294 ? -15.627 12.859 9.762 1.00 88.94 294 LYS A N 1
ATOM 2349 C CA . LYS A 1 294 ? -16.939 13.310 9.282 1.00 88.94 294 LYS A CA 1
ATOM 2350 C C . LYS A 1 294 ? -16.810 14.705 8.688 1.00 88.94 294 LYS A C 1
ATOM 2352 O O . LYS A 1 294 ? -16.261 15.608 9.317 1.00 88.94 294 LYS A O 1
ATOM 2357 N N . ASP A 1 295 ? -17.362 14.904 7.501 1.00 81.94 295 ASP A N 1
ATOM 2358 C CA . ASP A 1 295 ? -17.567 16.251 6.978 1.00 81.94 295 ASP A CA 1
ATOM 2359 C C . ASP A 1 295 ? -18.620 16.975 7.818 1.00 81.94 295 ASP A C 1
ATOM 2361 O O . ASP A 1 295 ? -19.753 16.507 7.956 1.00 81.94 295 ASP A O 1
ATOM 2365 N N . THR A 1 296 ? -18.274 18.149 8.334 1.00 77.62 296 THR A N 1
ATOM 2366 C CA . THR A 1 296 ? -19.259 19.082 8.879 1.00 77.62 296 THR A CA 1
ATOM 2367 C C . THR A 1 296 ? -19.523 20.189 7.854 1.00 77.62 296 THR A C 1
ATOM 2369 O O . THR A 1 296 ? -18.586 20.666 7.211 1.00 77.62 296 THR A O 1
ATOM 2372 N N . PRO A 1 297 ? -20.783 20.633 7.675 1.00 72.94 297 PRO A N 1
ATOM 2373 C CA . PRO A 1 297 ? -21.108 21.736 6.762 1.00 72.94 297 PRO A CA 1
ATOM 2374 C C . PRO A 1 297 ? -20.361 23.035 7.096 1.00 72.94 297 PRO A C 1
ATOM 2376 O O . PRO A 1 297 ? -20.105 23.853 6.218 1.00 72.94 297 PRO A O 1
ATOM 2379 N N . GLU A 1 298 ? -20.023 23.211 8.373 1.00 62.97 298 GLU A N 1
ATOM 2380 C CA . GLU A 1 298 ? -19.341 24.382 8.932 1.00 62.97 298 GLU A CA 1
ATOM 2381 C C . GLU A 1 298 ? -17.837 24.390 8.628 1.00 62.97 298 GLU A C 1
ATOM 2383 O O . GLU A 1 298 ? -17.230 25.455 8.541 1.00 62.97 298 GLU A O 1
ATOM 2388 N N . TYR A 1 299 ? -17.247 23.211 8.414 1.00 59.94 299 TYR A N 1
ATOM 2389 C CA . TYR A 1 299 ? -15.838 23.034 8.083 1.00 59.94 299 TYR A CA 1
ATOM 2390 C C . TYR A 1 299 ? -15.716 22.003 6.961 1.00 59.94 299 TYR A C 1
ATOM 2392 O O . TYR A 1 299 ? -15.274 20.875 7.203 1.00 59.94 299 TYR A O 1
ATOM 2400 N N . PRO A 1 300 ? -16.101 22.351 5.714 1.00 62.75 300 PRO A N 1
ATOM 2401 C CA . PRO A 1 300 ? -15.795 21.491 4.588 1.00 62.75 300 PRO A CA 1
ATOM 2402 C C . PRO A 1 300 ? -14.279 21.355 4.566 1.00 62.75 300 PRO A C 1
ATOM 2404 O O . PRO A 1 300 ? -13.580 22.346 4.358 1.00 62.75 300 PRO A O 1
ATOM 2407 N N . ALA A 1 301 ? -13.771 20.152 4.837 1.00 56.12 301 ALA A N 1
ATOM 2408 C CA . ALA A 1 301 ? -12.341 19.913 4.854 1.00 56.12 301 ALA A CA 1
ATOM 2409 C C . ALA A 1 301 ? -11.787 20.347 3.493 1.00 56.12 301 ALA A C 1
ATOM 2411 O O . ALA A 1 301 ? -11.991 19.665 2.479 1.00 56.12 301 ALA A O 1
ATOM 2412 N N . THR A 1 302 ? -11.142 21.517 3.454 1.00 52.50 302 THR A N 1
ATOM 2413 C CA . THR A 1 302 ? -10.284 21.906 2.348 1.00 52.50 302 THR A CA 1
ATOM 2414 C C . THR A 1 302 ? -9.212 20.851 2.344 1.00 52.50 302 THR A C 1
ATOM 2416 O O . THR A 1 302 ? -8.350 20.841 3.220 1.00 52.50 302 THR A O 1
ATOM 2419 N N . VAL A 1 303 ? -9.318 19.928 1.392 1.00 49.72 303 VAL A N 1
ATOM 2420 C CA . VAL A 1 303 ? -8.251 19.000 1.066 1.00 49.72 303 VAL A CA 1
ATOM 2421 C C . VAL A 1 303 ? -7.102 19.877 0.593 1.00 49.72 303 VAL A C 1
ATOM 2423 O O . VAL A 1 303 ? -6.949 20.149 -0.595 1.00 49.72 303 VAL A O 1
ATOM 2426 N N . ARG A 1 304 ? -6.302 20.377 1.533 1.00 45.44 304 ARG A N 1
ATOM 2427 C CA . ARG A 1 304 ? -4.895 20.499 1.234 1.00 45.44 304 ARG A CA 1
ATOM 2428 C C . ARG A 1 304 ? -4.492 19.048 1.027 1.00 45.44 304 ARG A C 1
ATOM 2430 O O . ARG A 1 304 ? -4.742 18.249 1.930 1.00 45.44 304 ARG A O 1
ATOM 2437 N N . PRO A 1 305 ? -4.007 18.642 -0.160 1.00 43.09 305 PRO A N 1
ATOM 2438 C CA . PRO A 1 305 ? -3.187 17.450 -0.160 1.00 43.09 305 PRO A CA 1
ATOM 2439 C C . PRO A 1 305 ? -2.205 17.703 0.976 1.00 43.09 305 PRO A C 1
ATOM 2441 O O . PRO A 1 305 ? -1.58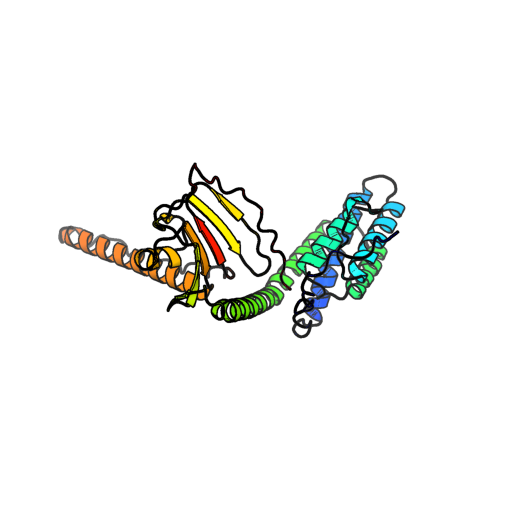0 18.771 1.000 1.00 43.09 305 PRO A O 1
ATOM 2444 N N . ASP A 1 306 ? -2.174 16.816 1.965 1.00 43.66 306 ASP A N 1
ATOM 2445 C CA . ASP A 1 306 ? -1.022 16.738 2.837 1.00 43.66 306 ASP A CA 1
ATOM 2446 C C . ASP A 1 306 ? 0.109 16.409 1.860 1.00 43.66 306 ASP A C 1
ATOM 2448 O O . ASP A 1 306 ? 0.413 15.255 1.571 1.00 43.66 306 ASP A O 1
ATOM 2452 N N . ALA A 1 307 ? 0.667 17.449 1.229 1.00 35.78 307 ALA A N 1
ATOM 2453 C CA . ALA A 1 307 ? 2.042 17.446 0.837 1.00 35.78 307 ALA A CA 1
ATOM 2454 C C . ALA A 1 307 ? 2.685 17.087 2.154 1.00 35.78 307 ALA A C 1
ATOM 2456 O O . ALA A 1 307 ? 2.652 17.870 3.104 1.00 35.78 307 ALA A O 1
ATOM 2457 N N . ILE A 1 308 ? 3.099 15.831 2.247 1.00 38.34 308 ILE A N 1
ATOM 2458 C CA . ILE A 1 308 ? 4.045 15.414 3.244 1.00 38.34 308 ILE A CA 1
ATOM 2459 C C . ILE A 1 308 ? 5.167 16.432 3.042 1.00 38.34 308 ILE A C 1
ATOM 2461 O O . ILE A 1 308 ? 5.948 16.321 2.098 1.00 38.34 308 ILE A O 1
ATOM 2465 N N . GLU A 1 309 ? 5.182 17.494 3.851 1.00 31.70 309 GLU A N 1
ATOM 2466 C CA . GLU A 1 309 ? 6.420 18.146 4.207 1.00 31.70 309 GLU A CA 1
ATOM 2467 C C . GLU A 1 309 ? 7.189 16.989 4.808 1.00 31.70 309 GLU A C 1
ATOM 2469 O O . GLU A 1 309 ? 6.940 16.557 5.934 1.00 31.70 309 GLU A O 1
ATOM 2474 N N . THR A 1 310 ? 7.988 16.345 3.964 1.00 32.25 310 THR A N 1
ATOM 2475 C CA . THR A 1 310 ? 8.936 15.337 4.377 1.00 32.25 310 THR A CA 1
ATOM 2476 C C . THR A 1 310 ? 9.821 16.049 5.375 1.00 32.25 310 THR A C 1
ATOM 2478 O O . THR A 1 310 ? 10.759 16.744 5.001 1.00 32.25 310 THR A O 1
ATOM 2481 N N . VAL A 1 311 ? 9.476 15.921 6.653 1.00 27.80 311 VAL A N 1
ATOM 2482 C CA . VAL A 1 311 ? 10.408 16.094 7.752 1.00 27.80 311 VAL A CA 1
ATOM 2483 C C . VAL A 1 311 ? 11.332 14.881 7.669 1.00 27.80 311 VAL A C 1
ATOM 2485 O O . VAL A 1 311 ? 11.121 13.882 8.354 1.00 27.80 311 VAL A O 1
ATOM 2488 N N . ILE A 1 312 ? 12.281 14.945 6.729 1.00 33.22 312 ILE A N 1
ATOM 2489 C CA . ILE A 1 312 ? 13.482 14.110 6.603 1.00 33.22 312 ILE A CA 1
ATOM 2490 C C . ILE A 1 312 ? 14.611 15.005 6.090 1.00 33.22 312 ILE A C 1
ATOM 2492 O O . ILE A 1 312 ? 14.405 15.632 5.027 1.00 33.22 312 ILE A O 1
#

pLDDT: mean 76.28, std 18.08, range [27.27, 97.56]